Protein AF-A0A7S2ETK3-F1 (afdb_monomer_lite)

Secondary structure (DSSP, 8-state):
-EEEEEEEEPPP-SSHHHHHHHHHHHT-TTS--EEEEEEEETTEEEEE---TTS--SSHHHHHHHHHT-TTEEEEEEEE-S--TTSPPB--TT-SS-B-HHHHHHHHH-PEEHHHHTTSB-TTSSBSSTTSPEEESB-----TT-S-GGGSSTTTTB--EEEEESS-EEEEE-EEE-TTSPEEE-SPEEES-SSSHHHHS-SS-SS--SSB---EEEEE---------------

Radius of gyration: 19.66 Å; chains: 1; bounding box: 47×51×81 Å

Structure (mmCIF, N/CA/C/O backbone):
data_AF-A0A7S2ETK3-F1
#
_entry.id   AF-A0A7S2ETK3-F1
#
loop_
_atom_site.group_PDB
_atom_site.id
_atom_site.type_symbol
_atom_site.label_atom_id
_atom_site.label_alt_id
_atom_site.label_comp_id
_atom_site.label_asym_id
_atom_site.label_entity_id
_atom_site.label_seq_id
_atom_site.pdbx_PDB_ins_code
_atom_site.Cartn_x
_atom_site.Cartn_y
_atom_site.Cartn_z
_atom_site.occupancy
_atom_site.B_iso_or_equiv
_atom_site.auth_seq_id
_atom_site.auth_comp_id
_atom_site.auth_asym_id
_atom_site.auth_atom_id
_atom_site.pdbx_PDB_model_num
ATOM 1 N N . MET A 1 1 ? -12.607 -3.877 22.960 1.00 78.44 1 MET A N 1
ATOM 2 C CA . MET A 1 1 ? -11.812 -3.113 21.972 1.00 78.44 1 MET A CA 1
ATOM 3 C C . MET A 1 1 ? -12.123 -3.728 20.626 1.00 78.44 1 MET A C 1
ATOM 5 O O . MET A 1 1 ? -12.032 -4.942 20.531 1.00 78.44 1 MET A O 1
ATOM 9 N N . THR A 1 2 ? -12.532 -2.953 19.627 1.00 84.19 2 THR A N 1
ATOM 10 C CA . THR A 1 2 ? -12.945 -3.509 18.326 1.00 84.19 2 THR A CA 1
ATOM 11 C C . THR A 1 2 ? -11.826 -3.369 17.300 1.00 84.19 2 THR A C 1
ATOM 13 O O . THR A 1 2 ? -11.255 -2.287 17.169 1.00 84.19 2 THR A O 1
ATOM 16 N N . PHE A 1 3 ? -11.534 -4.423 16.536 1.00 86.81 3 PHE A N 1
ATOM 17 C CA . PHE A 1 3 ? -10.547 -4.354 15.452 1.00 86.81 3 PHE A CA 1
ATOM 18 C C . PHE A 1 3 ? -11.246 -4.276 14.103 1.00 86.81 3 PHE A C 1
ATOM 20 O O . PHE A 1 3 ? -12.078 -5.121 13.774 1.00 86.81 3 PHE A O 1
ATOM 27 N N . ASN A 1 4 ? -10.888 -3.267 13.317 1.00 89.06 4 ASN A N 1
ATOM 28 C CA . ASN A 1 4 ? -11.417 -3.044 11.982 1.00 89.06 4 ASN A CA 1
ATOM 29 C C . ASN A 1 4 ? -10.317 -3.305 10.961 1.00 89.06 4 ASN A C 1
ATOM 31 O O . ASN A 1 4 ? -9.301 -2.618 10.962 1.00 89.06 4 ASN A O 1
ATOM 35 N N . VAL A 1 5 ? -10.537 -4.256 10.063 1.00 91.06 5 VAL A N 1
ATOM 36 C CA . VAL A 1 5 ? -9.729 -4.436 8.858 1.00 91.06 5 VAL A CA 1
ATOM 37 C C . VAL A 1 5 ? -10.554 -3.931 7.689 1.00 91.06 5 VAL A C 1
ATOM 39 O O . VAL A 1 5 ? -11.568 -4.521 7.320 1.00 91.06 5 VAL A O 1
ATOM 42 N N . ILE A 1 6 ? -10.138 -2.805 7.128 1.00 91.12 6 ILE A N 1
ATOM 43 C CA . ILE A 1 6 ? -10.746 -2.204 5.948 1.00 91.12 6 ILE A CA 1
ATOM 44 C C . ILE A 1 6 ? -9.827 -2.519 4.774 1.00 91.12 6 ILE A C 1
ATOM 46 O O . ILE A 1 6 ? -8.617 -2.320 4.857 1.00 91.12 6 ILE A O 1
ATOM 50 N N . THR A 1 7 ? -10.387 -3.015 3.680 1.00 91.12 7 THR A N 1
ATOM 51 C CA . THR A 1 7 ? -9.621 -3.319 2.467 1.00 91.12 7 THR A CA 1
ATOM 52 C C . THR A 1 7 ? -10.234 -2.609 1.282 1.00 91.12 7 THR A C 1
ATOM 54 O O . THR A 1 7 ? -11.458 -2.626 1.171 1.00 91.12 7 THR A O 1
ATOM 57 N N . THR A 1 8 ? -9.435 -2.057 0.373 1.00 90.19 8 THR A N 1
ATOM 58 C CA . THR A 1 8 ? -9.940 -1.532 -0.904 1.00 90.19 8 THR A CA 1
ATOM 59 C C . THR A 1 8 ? -8.922 -1.693 -2.029 1.00 90.19 8 THR A C 1
ATOM 61 O O . THR A 1 8 ? -7.735 -1.906 -1.786 1.00 90.19 8 THR A O 1
ATOM 64 N N . HIS A 1 9 ? -9.403 -1.575 -3.262 1.00 90.94 9 HIS A N 1
ATOM 65 C CA . HIS A 1 9 ? -8.599 -1.579 -4.478 1.00 90.94 9 HIS A CA 1
ATOM 66 C C . HIS A 1 9 ? -8.967 -0.358 -5.326 1.00 90.94 9 HIS A C 1
ATOM 68 O O . HIS A 1 9 ? -10.147 -0.140 -5.630 1.00 90.94 9 HIS A O 1
ATOM 74 N N . LEU A 1 10 ? -7.969 0.437 -5.715 1.00 92.06 10 LEU A N 1
ATOM 75 C CA . LEU A 1 10 ? -8.159 1.636 -6.534 1.00 92.06 10 LEU A CA 1
ATOM 76 C C . LEU A 1 10 ? -7.942 1.353 -8.030 1.00 92.06 10 LEU A C 1
ATOM 78 O O . LEU A 1 10 ? -7.250 0.399 -8.377 1.00 92.06 10 LEU A O 1
ATOM 82 N N . PRO A 1 11 ? -8.511 2.169 -8.938 1.00 90.56 11 PRO A N 1
ATOM 83 C CA . PRO A 1 11 ? -8.316 2.010 -10.380 1.00 90.56 11 PRO A CA 1
ATOM 84 C C . PRO A 1 11 ? -6.841 1.883 -10.804 1.00 90.56 11 PRO A C 1
ATOM 86 O O . PRO A 1 11 ? -6.001 2.676 -10.385 1.00 90.56 11 PRO A O 1
ATOM 89 N N . SER A 1 12 ? -6.543 0.915 -11.678 1.00 88.38 12 SER A N 1
ATOM 90 C CA . SER A 1 12 ? -5.182 0.649 -12.170 1.00 88.38 12 SER A CA 1
ATOM 91 C C . SER A 1 12 ? -4.697 1.660 -13.213 1.00 88.38 12 SER A C 1
ATOM 93 O O . SER A 1 12 ? -5.514 2.208 -13.962 1.00 88.38 12 SER A O 1
ATOM 95 N N . GLY A 1 13 ? -3.375 1.780 -13.348 1.00 86.38 13 GLY A N 1
ATOM 96 C CA . GLY A 1 13 ? -2.677 2.573 -14.364 1.00 86.38 13 GLY A CA 1
ATOM 97 C C . GLY A 1 13 ? -1.740 3.594 -13.718 1.00 86.38 13 GLY A C 1
ATOM 98 O O . GLY A 1 13 ? -2.034 4.109 -12.638 1.00 86.38 13 GLY A O 1
ATOM 99 N N . ASP A 1 14 ? -0.620 3.896 -14.370 1.00 85.62 14 ASP A N 1
ATOM 100 C CA . ASP A 1 14 ? 0.498 4.679 -13.816 1.00 85.62 14 ASP A CA 1
ATOM 101 C C . ASP A 1 14 ? 0.541 6.148 -14.290 1.00 85.62 14 ASP A C 1
ATOM 103 O O . ASP A 1 14 ? 1.425 6.918 -13.914 1.00 85.62 14 ASP A O 1
ATOM 107 N N . GLU A 1 15 ? -0.436 6.558 -15.094 1.00 90.25 15 GLU A N 1
ATOM 108 C CA . GLU A 1 15 ? -0.531 7.897 -15.669 1.00 90.25 15 GLU A CA 1
ATOM 109 C C . GLU A 1 15 ? -1.147 8.932 -14.695 1.00 90.25 15 GLU A C 1
ATOM 111 O O . GLU A 1 15 ? -2.013 8.594 -13.880 1.00 90.25 15 GLU A O 1
ATOM 116 N N . PRO A 1 16 ? -0.805 10.236 -14.796 1.00 92.62 16 PRO A N 1
ATOM 117 C CA . PRO A 1 16 ? -1.353 11.280 -13.914 1.00 92.62 16 PRO A CA 1
ATOM 118 C C . PRO A 1 16 ? -2.886 11.381 -13.915 1.00 92.62 16 PRO A C 1
ATOM 120 O O . PRO A 1 16 ? -3.504 11.714 -12.905 1.00 92.62 16 PRO A O 1
ATOM 123 N N . LYS A 1 17 ? -3.530 11.061 -15.044 1.00 93.19 17 LYS A N 1
ATOM 124 C CA . LYS A 1 17 ? -4.996 11.011 -15.134 1.00 93.19 17 LYS A CA 1
ATOM 125 C C . LYS A 1 17 ? -5.582 9.937 -14.211 1.00 93.19 17 LYS A C 1
ATOM 127 O O . LYS A 1 17 ? -6.644 10.154 -13.629 1.00 93.19 17 LYS A O 1
ATOM 132 N N . LYS A 1 18 ? -4.897 8.801 -14.061 1.00 92.81 18 LYS A N 1
ATOM 133 C CA . LYS A 1 18 ? -5.306 7.725 -13.154 1.00 92.81 18 LYS A CA 1
ATOM 134 C C . LYS A 1 18 ? -5.108 8.106 -11.704 1.00 92.81 18 LYS A C 1
ATOM 136 O O . LYS A 1 18 ? -5.985 7.823 -10.901 1.00 92.81 18 LYS A O 1
ATOM 141 N N . GLU A 1 19 ? -4.052 8.839 -11.379 1.00 94.56 19 GLU A N 1
ATOM 142 C CA . GLU A 1 19 ? -3.885 9.408 -10.039 1.00 94.56 19 GLU A CA 1
ATOM 143 C C . GLU A 1 19 ? -5.069 10.318 -9.655 1.00 94.56 19 GLU A C 1
ATOM 145 O O . GLU A 1 19 ? -5.626 10.168 -8.569 1.00 94.56 19 GLU A O 1
ATOM 150 N N . LEU A 1 20 ? -5.544 11.185 -10.566 1.00 93.25 20 LEU A N 1
ATOM 151 C CA . LEU A 1 20 ? -6.757 11.992 -10.332 1.00 93.25 20 LEU A CA 1
ATOM 152 C C . LEU A 1 20 ? -7.999 11.123 -10.102 1.00 93.25 20 LEU A C 1
ATOM 154 O O . LEU A 1 20 ? -8.800 11.417 -9.216 1.00 93.25 20 LEU A O 1
ATOM 158 N N . GLU A 1 21 ? -8.166 10.063 -10.896 1.00 92.19 21 GLU A N 1
ATOM 159 C CA . GLU A 1 21 ? -9.271 9.111 -10.747 1.00 92.19 21 GLU A CA 1
ATOM 160 C C . GLU A 1 21 ? -9.224 8.433 -9.369 1.00 92.19 21 GLU A C 1
ATOM 162 O O . GLU A 1 21 ? -10.232 8.396 -8.663 1.00 92.19 21 GLU A O 1
ATOM 167 N N . ARG A 1 22 ? -8.043 7.979 -8.937 1.00 93.12 22 ARG A N 1
ATOM 168 C CA . ARG A 1 22 ? -7.820 7.354 -7.626 1.00 93.12 22 ARG A CA 1
ATOM 169 C C . ARG A 1 22 ? -8.115 8.327 -6.477 1.00 93.12 22 ARG A C 1
ATOM 171 O O . ARG A 1 22 ? -8.839 7.967 -5.549 1.00 93.12 22 ARG A O 1
ATOM 178 N N . LEU A 1 23 ? -7.658 9.578 -6.569 1.00 93.12 23 LEU A N 1
ATOM 179 C CA . LEU A 1 23 ? -7.972 10.637 -5.598 1.00 93.12 23 LEU A CA 1
ATOM 180 C C . LEU A 1 23 ? -9.467 10.985 -5.554 1.00 93.12 23 LEU A C 1
ATOM 182 O O . LEU A 1 23 ? -9.995 11.294 -4.483 1.00 93.12 23 LEU A O 1
ATOM 186 N N . ALA A 1 24 ? -10.159 10.918 -6.693 1.00 90.19 24 ALA A N 1
ATOM 187 C CA . ALA A 1 24 ? -11.603 11.097 -6.742 1.00 90.19 24 ALA A CA 1
ATOM 188 C C . ALA A 1 24 ? -12.323 9.947 -6.028 1.00 90.19 24 ALA A C 1
ATOM 190 O O . ALA A 1 24 ? -13.211 10.217 -5.229 1.00 90.19 24 ALA A O 1
ATOM 191 N N . VAL A 1 25 ? -11.916 8.688 -6.240 1.00 88.88 25 VAL A N 1
ATOM 192 C CA . VAL A 1 25 ? -12.490 7.527 -5.529 1.00 88.88 25 VAL A CA 1
ATOM 193 C C . VAL A 1 25 ? -12.353 7.679 -4.012 1.00 88.88 25 VAL A C 1
ATOM 195 O O . VAL A 1 25 ? -13.305 7.421 -3.277 1.00 88.88 25 VAL A O 1
ATOM 198 N N . LEU A 1 26 ? -11.200 8.154 -3.532 1.00 90.06 26 LEU A N 1
ATOM 199 C CA . LEU A 1 26 ? -10.972 8.372 -2.103 1.00 90.06 26 LEU A CA 1
ATOM 200 C C . LEU A 1 26 ? -11.965 9.356 -1.463 1.00 90.06 26 LEU A C 1
ATOM 202 O O . LEU A 1 26 ? -12.262 9.204 -0.281 1.00 90.06 26 LEU A O 1
ATOM 206 N N . ASN A 1 27 ? -12.489 10.317 -2.230 1.00 87.44 27 ASN A N 1
ATOM 207 C CA . ASN A 1 27 ? -13.251 11.466 -1.726 1.00 87.44 27 ASN A CA 1
ATOM 208 C C . ASN A 1 27 ? -14.622 11.652 -2.404 1.00 87.44 27 ASN A C 1
ATOM 210 O O . ASN A 1 27 ? -15.192 12.742 -2.349 1.00 87.44 27 ASN A O 1
ATOM 214 N N . ASN A 1 28 ? -15.131 10.633 -3.101 1.00 83.81 28 ASN A N 1
ATOM 215 C CA . ASN A 1 28 ? -16.416 10.695 -3.790 1.00 83.81 28 ASN A CA 1
ATOM 216 C C . ASN A 1 28 ? -17.286 9.499 -3.391 1.00 83.81 28 ASN A C 1
ATOM 218 O O . ASN A 1 28 ? -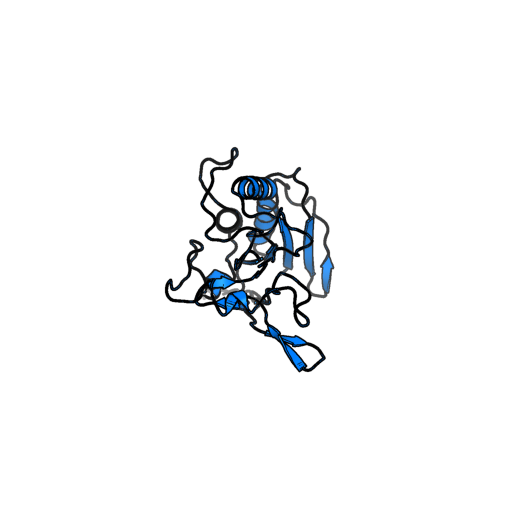16.942 8.361 -3.721 1.00 83.81 28 ASN A O 1
ATOM 222 N N . PRO A 1 29 ? -18.453 9.727 -2.768 1.00 77.31 29 PRO A N 1
ATOM 223 C CA . PRO A 1 29 ? -19.304 8.639 -2.311 1.00 77.31 29 PRO A CA 1
ATOM 224 C C . PRO A 1 29 ? -20.011 7.884 -3.441 1.00 77.31 29 PRO A C 1
ATOM 226 O O . PRO A 1 29 ? -20.472 6.763 -3.245 1.00 77.31 29 PRO A O 1
ATOM 229 N N . SER A 1 30 ? -20.100 8.495 -4.625 1.00 77.12 30 SER A N 1
ATOM 230 C CA . SER A 1 30 ? -20.713 7.904 -5.820 1.00 77.12 30 SER A CA 1
ATOM 231 C C . SER A 1 30 ? -19.711 7.163 -6.705 1.00 77.12 30 SER A C 1
ATOM 233 O O . SER A 1 30 ? -20.110 6.534 -7.689 1.00 77.12 30 SER A O 1
ATOM 235 N N . ALA A 1 31 ? -18.411 7.247 -6.405 1.00 73.44 31 ALA A N 1
ATOM 236 C CA . ALA A 1 31 ? -17.420 6.470 -7.132 1.00 73.44 31 ALA A CA 1
ATOM 237 C C . ALA A 1 31 ? -17.688 4.978 -6.909 1.00 73.44 31 ALA A C 1
ATOM 239 O O . ALA A 1 31 ? -18.008 4.564 -5.801 1.00 73.44 31 ALA A O 1
ATOM 240 N N . ARG A 1 32 ? -17.575 4.154 -7.956 1.00 59.91 32 ARG A N 1
ATOM 241 C CA . ARG A 1 32 ? -17.629 2.696 -7.795 1.00 59.91 32 ARG A CA 1
ATOM 242 C C . ARG A 1 32 ? -16.313 2.226 -7.191 1.00 59.91 32 ARG A C 1
ATOM 244 O O . ARG A 1 32 ? -15.251 2.503 -7.738 1.00 59.91 32 ARG A O 1
ATOM 251 N N . TRP A 1 33 ? -16.398 1.489 -6.095 1.00 66.06 33 TRP A N 1
ATOM 252 C CA . TRP A 1 33 ? -15.253 0.970 -5.363 1.00 66.06 33 TRP A CA 1
ATOM 253 C C . TRP A 1 33 ? -15.633 -0.358 -4.719 1.00 66.06 33 TRP A C 1
ATOM 255 O O . TRP A 1 33 ? -16.794 -0.600 -4.385 1.00 66.06 33 TRP A O 1
ATOM 265 N N . THR A 1 34 ? -14.651 -1.238 -4.585 1.00 60.81 34 THR A N 1
ATOM 266 C CA . THR A 1 34 ? -14.796 -2.501 -3.868 1.00 60.81 34 THR A CA 1
ATOM 267 C C . THR A 1 34 ? -14.029 -2.367 -2.580 1.00 60.81 34 THR A C 1
ATOM 269 O O . THR A 1 34 ? -12.809 -2.523 -2.568 1.00 60.81 34 THR A O 1
ATOM 272 N N . ALA A 1 35 ? -14.736 -2.077 -1.500 1.00 64.25 35 ALA A N 1
ATOM 273 C CA . ALA A 1 35 ? -14.128 -2.144 -0.197 1.00 64.25 35 ALA A CA 1
ATOM 274 C C . ALA A 1 35 ? -14.932 -3.038 0.719 1.00 64.25 35 ALA A C 1
ATOM 276 O O . ALA A 1 35 ? -16.162 -3.004 0.725 1.00 64.25 35 ALA A O 1
ATOM 277 N N . ARG A 1 36 ? -14.211 -3.841 1.485 1.00 73.56 36 ARG A N 1
ATOM 278 C CA . ARG A 1 36 ? -14.769 -4.759 2.469 1.00 73.56 36 ARG A CA 1
ATOM 279 C C . ARG A 1 36 ? -14.280 -4.327 3.834 1.00 73.56 36 ARG A C 1
ATOM 281 O O . ARG A 1 36 ? -13.140 -3.881 3.974 1.00 73.56 36 ARG A O 1
ATOM 288 N N . ARG A 1 37 ? -15.148 -4.465 4.828 1.00 75.25 37 ARG A N 1
ATOM 289 C CA . ARG A 1 37 ? -14.789 -4.288 6.227 1.00 75.25 37 ARG A CA 1
ATOM 290 C C . ARG A 1 37 ? -14.968 -5.620 6.927 1.00 75.25 37 ARG A C 1
ATOM 292 O O . ARG A 1 37 ? -16.057 -6.186 6.936 1.00 75.25 37 ARG A O 1
ATOM 299 N N . ILE A 1 38 ? -13.889 -6.105 7.518 1.00 74.69 38 ILE A N 1
ATOM 300 C CA . ILE A 1 38 ? -13.889 -7.273 8.383 1.00 74.69 38 ILE A CA 1
ATOM 301 C C . ILE A 1 38 ? -13.660 -6.759 9.798 1.00 74.69 38 ILE A C 1
ATOM 303 O O . ILE A 1 38 ? -12.701 -6.037 10.065 1.00 74.69 38 ILE A O 1
ATOM 307 N N . CYS A 1 39 ? -14.571 -7.091 10.697 1.00 76.00 39 CYS A N 1
ATOM 308 C CA . CYS A 1 39 ? -14.493 -6.728 12.098 1.00 76.00 39 CYS A CA 1
ATOM 309 C C . CYS A 1 39 ? -14.124 -7.965 12.913 1.00 76.00 39 CYS A C 1
ATOM 311 O O . CYS A 1 39 ? -14.684 -9.037 12.679 1.00 76.00 39 CYS A O 1
ATOM 313 N N . PHE A 1 40 ? -13.225 -7.815 13.881 1.00 73.44 40 PHE A N 1
ATOM 314 C CA . PHE A 1 40 ? -13.090 -8.782 14.966 1.00 73.44 40 PHE A CA 1
ATOM 315 C C . PHE A 1 40 ? -13.921 -8.286 16.149 1.00 73.44 40 PHE A C 1
ATOM 317 O O . PHE A 1 40 ? -13.603 -7.247 16.738 1.00 73.44 40 PHE A O 1
ATOM 324 N N . ASP A 1 41 ? -15.005 -9.000 16.455 1.00 67.50 41 ASP A N 1
ATOM 325 C CA . ASP A 1 41 ? -15.562 -9.013 17.810 1.00 67.50 41 ASP A CA 1
ATOM 326 C C . ASP A 1 41 ? -14.762 -10.043 18.624 1.00 67.50 41 ASP A C 1
ATOM 328 O O . ASP A 1 41 ? -14.197 -10.947 18.019 1.00 67.50 41 ASP A O 1
ATOM 332 N N . ASP A 1 42 ? -14.671 -9.924 19.955 1.00 62.09 42 ASP A N 1
ATOM 333 C CA . ASP A 1 42 ? -13.787 -10.717 20.848 1.00 62.09 42 ASP A CA 1
ATOM 334 C C . ASP A 1 42 ? -13.828 -12.259 20.656 1.00 62.09 42 ASP A C 1
ATOM 336 O O . ASP A 1 42 ? -13.048 -12.992 21.264 1.00 62.09 42 ASP A O 1
ATOM 340 N N . THR A 1 43 ? -14.734 -12.770 19.819 1.00 68.69 43 THR A N 1
ATOM 341 C CA . THR A 1 43 ? -14.947 -14.188 19.528 1.00 68.69 43 THR A CA 1
ATOM 342 C C . THR A 1 43 ? -14.709 -14.596 18.070 1.00 68.69 43 THR A C 1
ATOM 344 O O . THR A 1 43 ? -14.548 -15.791 17.814 1.00 68.69 43 THR A O 1
ATOM 347 N N . SER A 1 44 ? -14.710 -13.673 17.097 1.00 77.00 44 SER A N 1
ATOM 348 C CA . SER A 1 44 ? -14.675 -14.045 15.673 1.00 77.00 44 SER A CA 1
ATOM 349 C C . SER A 1 44 ? -14.433 -12.882 14.703 1.00 77.00 44 SER A C 1
ATOM 351 O O . SER A 1 44 ? -14.869 -11.754 14.924 1.00 77.00 44 SER A O 1
ATOM 353 N N . TRP A 1 45 ? -13.812 -13.194 13.559 1.00 80.94 45 TRP A N 1
ATOM 354 C CA . TRP A 1 45 ? -13.764 -12.310 12.392 1.00 80.94 45 TRP A CA 1
ATOM 355 C C . TRP A 1 45 ? -15.049 -12.442 11.575 1.00 80.94 45 TRP A C 1
ATOM 357 O O . TRP A 1 45 ? -15.420 -13.547 11.174 1.00 80.94 45 TRP A O 1
ATOM 367 N N . LYS A 1 46 ? -15.712 -11.319 11.297 1.00 83.56 46 LYS A N 1
ATOM 368 C CA . LYS A 1 46 ? -16.934 -11.266 10.488 1.00 83.56 46 LYS A CA 1
ATOM 369 C C . LYS A 1 46 ? -16.853 -10.126 9.487 1.00 83.56 46 LYS A C 1
ATOM 371 O O . LYS A 1 46 ? -16.409 -9.031 9.822 1.00 83.56 46 LYS A O 1
ATOM 376 N N . GLU A 1 47 ? -17.301 -10.372 8.261 1.00 81.06 47 GLU A N 1
ATOM 377 C CA . GLU A 1 47 ? -17.549 -9.285 7.316 1.00 81.06 47 GLU A CA 1
ATOM 378 C C . GLU A 1 47 ? -18.753 -8.477 7.809 1.00 81.06 47 GLU A C 1
ATOM 380 O O . GLU A 1 47 ? -19.800 -9.040 8.137 1.00 81.06 47 GLU A O 1
ATOM 385 N N . VAL A 1 48 ? -18.583 -7.161 7.905 1.00 77.12 48 VAL A N 1
ATOM 386 C CA . VAL A 1 48 ? -19.616 -6.239 8.375 1.00 77.12 48 VAL A CA 1
ATOM 387 C C . VAL A 1 48 ? -19.953 -5.298 7.223 1.00 77.12 48 VAL A C 1
ATOM 389 O O . VAL A 1 48 ? -19.038 -4.701 6.647 1.00 77.12 48 VAL A O 1
ATOM 392 N N . PRO A 1 49 ? -21.239 -5.154 6.856 1.00 68.56 49 PRO A N 1
ATOM 393 C CA . PRO A 1 49 ? -21.632 -4.204 5.827 1.00 68.56 49 PRO A CA 1
ATOM 394 C C . PRO A 1 49 ? -21.277 -2.775 6.246 1.00 68.56 49 PRO A C 1
ATOM 396 O O . PRO A 1 49 ? -21.071 -2.476 7.424 1.00 68.56 49 PRO A O 1
ATOM 399 N N . TYR A 1 50 ? -21.243 -1.868 5.272 1.00 66.62 50 TYR A N 1
ATOM 400 C CA . TYR A 1 50 ? -21.148 -0.442 5.563 1.00 66.62 50 TYR A CA 1
ATOM 401 C C . TYR A 1 50 ? -22.302 -0.034 6.474 1.00 66.62 50 TYR A C 1
ATOM 403 O O . TYR A 1 50 ? -23.469 -0.108 6.101 1.00 66.62 50 TYR A O 1
ATOM 411 N N . GLU A 1 51 ? -21.962 0.345 7.699 1.00 61.88 51 GLU A N 1
ATOM 412 C CA . GLU A 1 51 ? -22.923 0.845 8.666 1.00 61.88 51 GLU A CA 1
ATOM 413 C C . GLU A 1 51 ? -23.401 2.241 8.242 1.00 61.88 51 GLU A C 1
ATOM 415 O O . GLU A 1 51 ? -22.587 3.078 7.859 1.00 61.88 51 GLU A O 1
ATOM 420 N N . ASN A 1 52 ? -24.689 2.544 8.438 1.00 58.94 52 ASN A N 1
ATOM 421 C CA . ASN A 1 52 ? -25.232 3.913 8.355 1.00 58.94 52 ASN A CA 1
ATOM 422 C C . ASN A 1 52 ? -24.761 4.813 9.520 1.00 58.94 52 ASN A C 1
ATOM 424 O O . ASN A 1 52 ? -25.335 5.866 9.780 1.00 58.94 52 ASN A O 1
ATOM 428 N N . ASN A 1 53 ? -23.745 4.377 10.263 1.00 66.06 53 ASN A N 1
ATOM 429 C CA . ASN A 1 53 ? -23.288 4.996 11.502 1.00 66.06 53 ASN A CA 1
ATOM 430 C C . ASN A 1 53 ? -22.286 6.137 11.250 1.00 66.06 53 ASN A C 1
ATOM 432 O O . ASN A 1 53 ? -21.846 6.788 12.200 1.00 66.06 53 ASN A O 1
ATOM 436 N N . ALA A 1 54 ? -21.910 6.358 9.987 1.00 70.62 54 ALA A N 1
ATOM 437 C CA . ALA A 1 54 ? -21.023 7.421 9.546 1.00 70.62 54 ALA A CA 1
ATOM 438 C C . ALA A 1 54 ? -21.454 7.933 8.168 1.00 70.62 54 ALA A C 1
ATOM 440 O O . ALA A 1 54 ? -21.815 7.142 7.294 1.00 70.62 54 ALA A O 1
ATOM 441 N N . ASP A 1 55 ? -21.355 9.246 7.962 1.00 73.62 55 ASP A N 1
ATOM 442 C CA . ASP A 1 55 ? -21.547 9.840 6.643 1.00 73.62 55 ASP A CA 1
ATOM 443 C C . ASP A 1 55 ? -20.466 9.324 5.694 1.00 73.62 55 ASP A C 1
ATOM 445 O O . ASP A 1 55 ? -19.268 9.543 5.895 1.00 73.62 55 ASP A O 1
ATOM 449 N N . PHE A 1 56 ? -20.891 8.628 4.644 1.00 79.31 56 PHE A N 1
ATOM 450 C CA . PHE A 1 56 ? -19.981 8.175 3.610 1.00 79.31 56 PHE A CA 1
ATOM 451 C C . PHE A 1 56 ? -19.789 9.294 2.587 1.00 79.31 56 PHE A C 1
ATOM 453 O O . PHE A 1 56 ? -20.665 9.540 1.762 1.00 79.31 56 PHE A O 1
ATOM 460 N N . VAL A 1 57 ? -18.638 9.966 2.644 1.00 80.88 57 VAL A N 1
ATOM 461 C CA . VAL A 1 57 ? -18.222 11.009 1.681 1.00 80.88 57 VAL A CA 1
ATOM 462 C C . VAL A 1 57 ? -17.082 10.496 0.781 1.00 80.88 57 VAL A C 1
ATOM 464 O O . VAL A 1 57 ? -16.595 11.192 -0.100 1.00 80.88 57 VAL A O 1
ATOM 467 N N . GLY A 1 58 ? -16.660 9.246 0.974 1.00 84.75 58 GLY A N 1
ATOM 468 C CA . GLY A 1 58 ? -15.533 8.619 0.289 1.00 84.75 58 GLY A CA 1
ATOM 469 C C . GLY A 1 58 ? -14.749 7.698 1.224 1.00 84.75 58 GLY A C 1
ATOM 470 O O . GLY A 1 58 ? -14.955 7.698 2.442 1.00 84.75 58 GLY A O 1
ATOM 471 N N . ILE A 1 59 ? -13.831 6.914 0.659 1.00 88.75 59 ILE A N 1
ATOM 472 C CA . ILE A 1 59 ? -13.015 5.929 1.389 1.00 88.75 59 ILE A CA 1
ATOM 473 C C . ILE A 1 59 ? -12.303 6.559 2.589 1.00 88.75 59 ILE A C 1
ATOM 475 O O . ILE A 1 59 ? -12.329 6.000 3.685 1.00 88.75 59 ILE A O 1
ATOM 479 N N . THR A 1 60 ? -11.691 7.729 2.401 1.00 91.25 60 THR A N 1
ATOM 480 C CA . THR A 1 60 ? -10.908 8.407 3.447 1.00 91.25 60 THR A CA 1
ATOM 481 C C . THR A 1 60 ? -11.777 8.779 4.639 1.00 91.25 60 THR A C 1
ATOM 483 O O . THR A 1 60 ? -11.374 8.534 5.772 1.00 91.25 60 THR A O 1
ATOM 486 N N . SER A 1 61 ? -12.990 9.293 4.403 1.00 89.06 61 SER A N 1
ATOM 487 C CA . SER A 1 61 ? -13.945 9.633 5.468 1.00 89.06 61 SER A CA 1
ATOM 488 C C . SER A 1 61 ? -14.344 8.411 6.299 1.00 89.06 61 SER A C 1
ATOM 490 O O . SER A 1 61 ? -14.380 8.480 7.527 1.00 89.06 61 SER A O 1
ATOM 492 N N . TYR A 1 62 ? -14.547 7.269 5.640 1.00 87.62 62 TYR A N 1
ATOM 493 C CA . TYR A 1 62 ? -14.920 6.023 6.299 1.00 87.62 62 TYR A CA 1
ATOM 494 C C . TYR A 1 62 ? -13.772 5.445 7.130 1.00 87.62 62 TYR A C 1
ATOM 496 O O . TYR A 1 62 ? -13.957 5.094 8.293 1.00 87.62 62 TYR A O 1
ATOM 504 N N . VAL A 1 63 ? -12.564 5.395 6.561 1.00 91.75 63 VAL A N 1
ATOM 505 C CA . VAL A 1 63 ? -11.365 4.944 7.282 1.00 91.75 63 VAL A CA 1
ATOM 506 C C . VAL A 1 63 ? -11.085 5.861 8.473 1.00 91.75 63 VAL A C 1
ATOM 508 O O . VAL A 1 63 ? -10.858 5.372 9.578 1.00 91.75 63 VAL A O 1
ATOM 511 N N . LYS A 1 64 ? -11.174 7.182 8.275 1.00 92.88 64 LYS A N 1
ATOM 512 C CA . LYS A 1 64 ? -11.007 8.189 9.330 1.00 92.88 64 LYS A CA 1
ATOM 513 C C . LYS A 1 64 ? -11.989 7.981 10.480 1.00 92.88 64 LYS A C 1
ATOM 515 O O . LYS A 1 64 ? -11.578 8.067 11.633 1.00 92.88 64 LYS A O 1
ATOM 520 N N . TYR A 1 65 ? -13.257 7.687 10.181 1.00 90.75 65 TYR A N 1
ATOM 521 C CA . TYR A 1 65 ? -14.269 7.444 11.208 1.00 90.75 65 TYR A CA 1
ATOM 522 C C . TYR A 1 65 ? -13.826 6.352 12.189 1.00 90.75 65 TYR A C 1
ATOM 524 O O . TYR A 1 65 ? -13.836 6.592 13.393 1.00 90.75 65 TYR A O 1
ATOM 532 N N . PHE A 1 66 ? -13.369 5.191 11.707 1.00 89.75 66 PHE A N 1
ATOM 533 C CA . PHE A 1 66 ? -12.881 4.128 12.597 1.00 89.75 66 PHE A CA 1
ATOM 534 C C . PHE A 1 66 ? -11.516 4.458 13.203 1.00 89.75 66 PHE A C 1
ATOM 536 O O . PHE A 1 66 ? -11.328 4.291 14.402 1.00 89.75 66 PHE A O 1
ATOM 543 N N . ALA A 1 67 ? -10.587 5.013 12.425 1.00 91.88 67 ALA A N 1
ATOM 544 C CA . ALA A 1 67 ? -9.249 5.354 12.907 1.00 91.88 67 ALA A CA 1
ATOM 545 C C . ALA A 1 67 ? -9.249 6.345 14.091 1.00 91.88 67 ALA A C 1
ATOM 547 O O . ALA A 1 67 ? -8.323 6.346 14.901 1.00 91.88 67 ALA A O 1
ATOM 548 N N . GLN A 1 68 ? -10.276 7.190 14.214 1.00 90.62 68 GLN A N 1
ATOM 549 C CA . GLN A 1 68 ? -10.367 8.207 15.269 1.00 90.62 68 GLN A CA 1
ATOM 550 C C . GLN A 1 68 ? -11.162 7.762 16.504 1.00 90.62 68 GLN A C 1
ATOM 552 O O . GLN A 1 68 ? -11.232 8.492 17.498 1.00 90.62 68 GLN A O 1
ATOM 557 N N . ARG A 1 69 ? -11.760 6.570 16.479 1.00 88.62 69 ARG A N 1
ATOM 558 C CA . ARG A 1 69 ? -12.516 6.041 17.614 1.00 88.62 69 ARG A CA 1
ATOM 559 C C . ARG A 1 69 ? -11.588 5.468 18.682 1.00 88.62 69 ARG A C 1
ATOM 561 O O . ARG A 1 69 ? -10.806 4.562 18.415 1.00 88.62 69 ARG A O 1
ATOM 568 N N . LYS A 1 70 ? -11.746 5.946 19.921 1.00 85.38 70 LYS A N 1
ATOM 569 C CA . LYS A 1 70 ? -10.940 5.528 21.086 1.00 85.38 70 LYS A CA 1
ATOM 570 C C . LYS A 1 70 ? -11.079 4.047 21.447 1.00 85.38 70 LYS A C 1
ATOM 572 O O . LYS A 1 70 ? -10.194 3.496 22.086 1.00 85.38 70 LYS A O 1
ATOM 577 N N . ASP A 1 71 ? -12.197 3.424 21.091 1.00 85.88 71 ASP A N 1
ATOM 578 C CA . ASP A 1 71 ? -12.516 2.030 21.404 1.00 85.88 71 ASP A CA 1
ATOM 579 C C . ASP A 1 71 ? -12.113 1.052 20.292 1.00 85.88 71 ASP A C 1
ATOM 581 O O . ASP A 1 71 ? -12.432 -0.140 20.380 1.00 85.88 71 ASP A O 1
ATOM 585 N N . THR A 1 72 ? -11.421 1.535 19.251 1.00 86.06 72 THR A N 1
ATOM 586 C CA . THR A 1 72 ? -11.076 0.719 18.088 1.00 86.06 72 THR A CA 1
ATOM 587 C C . THR A 1 72 ? -9.617 0.823 17.668 1.00 86.06 72 THR A C 1
ATOM 589 O O . THR A 1 72 ? -8.989 1.872 17.790 1.00 86.06 72 THR A O 1
ATOM 592 N N . GLN A 1 73 ? -9.112 -0.266 17.098 1.00 89.25 73 GLN A N 1
ATOM 593 C CA . GLN A 1 73 ? -7.919 -0.275 16.254 1.00 89.25 73 GLN A CA 1
ATOM 594 C C . GLN A 1 73 ? -8.342 -0.536 14.809 1.00 89.25 73 GLN A C 1
ATOM 596 O O . GLN A 1 73 ? -9.287 -1.283 14.543 1.00 89.25 73 GLN A O 1
ATOM 601 N N . THR A 1 74 ? -7.664 0.112 13.874 1.00 91.81 74 THR A N 1
ATOM 602 C CA . THR A 1 74 ? -7.981 0.103 12.450 1.00 91.81 74 THR A CA 1
ATOM 603 C C . THR A 1 74 ? -6.738 -0.246 11.655 1.00 91.81 74 THR A C 1
ATOM 605 O O . THR A 1 74 ? -5.690 0.380 11.798 1.00 91.81 74 THR A O 1
ATOM 608 N N . ILE A 1 75 ? -6.893 -1.234 10.785 1.00 93.75 75 ILE A N 1
ATOM 609 C CA . ILE A 1 75 ? -5.941 -1.654 9.770 1.00 93.75 75 ILE A CA 1
ATOM 610 C C . ILE A 1 75 ? -6.598 -1.365 8.428 1.00 93.75 75 ILE A C 1
ATOM 612 O O . ILE A 1 75 ? -7.723 -1.794 8.173 1.00 93.75 75 ILE A O 1
ATOM 616 N N . PHE A 1 76 ? -5.902 -0.642 7.565 1.00 95.12 76 PHE A N 1
ATOM 617 C CA . PHE A 1 76 ? -6.365 -0.309 6.231 1.00 95.12 76 PHE A CA 1
ATOM 618 C C . PHE A 1 76 ? -5.394 -0.871 5.197 1.00 95.12 76 PHE A C 1
ATOM 620 O O . PHE A 1 76 ? -4.301 -0.336 5.016 1.00 95.12 76 PHE A O 1
ATOM 627 N N . ALA A 1 77 ? -5.785 -1.969 4.549 1.00 95.12 77 ALA A N 1
ATOM 628 C CA . ALA A 1 77 ? -5.032 -2.583 3.463 1.00 95.12 77 ALA A CA 1
ATOM 629 C C . ALA A 1 77 ? -5.531 -2.063 2.109 1.00 95.12 77 ALA A C 1
ATOM 631 O O . ALA A 1 77 ? -6.736 -1.957 1.862 1.00 95.12 77 ALA A O 1
ATOM 632 N N . LEU A 1 78 ? -4.602 -1.727 1.228 1.00 94.94 78 LEU A N 1
ATOM 633 C CA . LEU A 1 78 ? -4.890 -0.977 0.020 1.00 94.94 78 LEU A CA 1
ATOM 634 C C . LEU A 1 78 ? -3.998 -1.450 -1.125 1.00 94.94 78 LEU A C 1
ATOM 636 O O . LEU A 1 78 ? -2.784 -1.274 -1.061 1.00 94.94 78 LEU A O 1
ATOM 640 N N . ASP A 1 79 ? -4.612 -1.948 -2.196 1.00 94.69 79 ASP A N 1
ATOM 641 C CA . ASP A 1 79 ? -3.983 -1.898 -3.517 1.00 94.69 79 ASP A CA 1
ATOM 642 C C . ASP A 1 79 ? -4.246 -0.502 -4.089 1.00 94.69 79 ASP A C 1
ATOM 644 O O . ASP A 1 79 ? -5.363 -0.159 -4.506 1.00 94.69 79 ASP A O 1
ATOM 648 N N . ALA A 1 80 ? -3.231 0.351 -3.993 1.00 94.88 80 ALA A N 1
ATOM 649 C CA . ALA A 1 80 ? -3.358 1.762 -4.303 1.00 94.88 80 ALA A CA 1
ATOM 650 C C . ALA A 1 80 ? -3.217 2.037 -5.797 1.00 94.88 80 ALA A C 1
ATOM 652 O O . ALA A 1 80 ? -3.616 3.118 -6.236 1.00 94.88 80 ALA A O 1
ATOM 653 N N . ASN A 1 81 ? -2.589 1.122 -6.551 1.00 93.69 81 ASN A N 1
ATOM 654 C CA . ASN A 1 81 ? -2.064 1.390 -7.893 1.00 93.69 81 ASN A CA 1
ATOM 655 C C . ASN A 1 81 ? -1.320 2.744 -7.984 1.00 93.69 81 ASN A C 1
ATOM 657 O O . ASN A 1 81 ? -1.335 3.418 -9.010 1.00 93.69 81 ASN A O 1
ATOM 661 N N . SER A 1 82 ? -0.695 3.163 -6.880 1.00 94.31 82 SER A N 1
ATOM 662 C CA . SER A 1 82 ? -0.071 4.468 -6.686 1.00 94.31 82 SER A CA 1
ATOM 663 C C . SER A 1 82 ? 1.166 4.296 -5.832 1.00 94.31 82 SER A C 1
ATOM 665 O O . SER A 1 82 ? 1.067 3.777 -4.726 1.00 94.31 82 SER A O 1
ATOM 667 N N . ARG A 1 83 ? 2.319 4.767 -6.302 1.00 93.44 83 ARG A N 1
ATOM 668 C CA . ARG A 1 83 ? 3.545 4.756 -5.495 1.00 93.44 83 ARG A CA 1
ATOM 669 C C . ARG A 1 83 ? 3.578 5.941 -4.515 1.00 93.44 83 ARG A C 1
ATOM 671 O O . ARG A 1 83 ? 3.050 7.002 -4.851 1.00 93.44 83 ARG A O 1
ATOM 678 N N . PRO A 1 84 ? 4.236 5.827 -3.347 1.00 94.12 84 PRO A N 1
ATOM 679 C CA . PRO A 1 84 ? 4.401 6.947 -2.415 1.00 94.12 84 PRO A CA 1
ATOM 680 C C . PRO A 1 84 ? 5.072 8.177 -3.042 1.00 94.12 84 PRO A C 1
ATOM 682 O O . PRO A 1 84 ? 4.680 9.305 -2.760 1.00 94.12 84 PRO A O 1
ATOM 685 N N . SER A 1 85 ? 6.018 7.949 -3.957 1.00 91.00 85 SER A N 1
ATOM 686 C CA . SER A 1 85 ? 6.739 8.978 -4.716 1.00 91.00 85 SER A CA 1
ATOM 687 C C . SER A 1 85 ? 6.008 9.453 -5.980 1.00 91.00 85 SER A C 1
ATOM 689 O O . SER A 1 85 ? 6.615 10.061 -6.865 1.00 91.00 85 SER A O 1
ATOM 691 N N . PHE A 1 86 ? 4.715 9.141 -6.138 1.00 92.38 86 PHE A N 1
ATOM 692 C CA . PHE A 1 86 ? 3.961 9.626 -7.290 1.00 92.38 86 PHE A CA 1
ATOM 693 C C . PHE A 1 86 ? 3.909 11.160 -7.228 1.00 92.38 86 PHE A C 1
ATOM 695 O O . PHE A 1 86 ? 3.584 11.688 -6.159 1.00 92.38 86 PHE A O 1
ATOM 702 N N . PRO A 1 87 ? 4.228 11.887 -8.318 1.00 92.00 87 PRO A N 1
ATOM 703 C CA . PRO A 1 87 ? 4.249 13.344 -8.294 1.00 92.00 87 PRO A CA 1
ATOM 704 C C . PRO A 1 87 ? 2.931 13.914 -7.754 1.00 92.00 87 PRO A C 1
ATOM 706 O O . PRO A 1 87 ? 1.871 13.529 -8.254 1.00 92.00 87 PRO A O 1
ATOM 709 N N . PRO A 1 88 ? 2.967 14.808 -6.750 1.00 90.75 88 PRO A N 1
ATOM 710 C CA . PRO A 1 88 ? 1.763 15.450 -6.258 1.00 90.75 88 PRO A CA 1
ATOM 711 C C . PRO A 1 88 ? 1.021 16.143 -7.397 1.00 90.75 88 PRO A C 1
ATOM 713 O O . PRO A 1 88 ? 1.609 16.824 -8.234 1.00 90.75 88 PRO A O 1
ATOM 716 N N . ILE A 1 89 ? -0.289 15.961 -7.419 1.00 92.69 89 ILE A N 1
ATOM 717 C CA . ILE A 1 89 ? -1.187 16.591 -8.376 1.00 92.69 89 ILE A CA 1
ATOM 718 C C . ILE A 1 89 ? -2.274 17.336 -7.619 1.00 92.69 89 ILE A C 1
ATOM 720 O O . ILE A 1 89 ? -2.565 17.021 -6.468 1.00 92.69 89 ILE A O 1
ATOM 724 N N . LYS A 1 90 ? -2.887 18.336 -8.251 1.00 90.62 90 LYS A N 1
ATOM 725 C CA . LYS A 1 90 ? -3.964 19.124 -7.648 1.00 90.62 90 LYS A CA 1
ATOM 726 C C . LYS A 1 90 ? -5.338 18.594 -8.084 1.00 90.62 90 LYS A C 1
ATOM 728 O O . LYS A 1 90 ? -5.727 18.836 -9.228 1.00 90.62 90 LYS A O 1
ATOM 733 N N . PRO A 1 91 ? -6.101 17.900 -7.215 1.00 84.69 91 PRO A N 1
ATOM 734 C CA . PRO A 1 91 ? -7.496 17.577 -7.495 1.00 84.69 91 PRO A CA 1
ATOM 735 C C . PRO A 1 91 ? -8.335 18.840 -7.671 1.00 84.69 91 PRO A C 1
ATOM 737 O O . PRO A 1 91 ? -8.130 19.826 -6.968 1.00 84.69 91 PRO A O 1
ATOM 740 N N . ALA A 1 92 ? -9.363 18.779 -8.520 1.00 79.12 92 ALA A N 1
ATOM 741 C CA . ALA A 1 92 ? -10.328 19.873 -8.660 1.00 79.12 92 ALA A CA 1
ATOM 742 C C . ALA A 1 92 ? -11.053 20.208 -7.338 1.00 79.12 92 ALA A C 1
ATOM 744 O O . ALA A 1 92 ? -11.474 21.341 -7.131 1.00 79.12 92 ALA A O 1
ATOM 745 N N . SER A 1 93 ? -11.181 19.227 -6.442 1.00 73.38 93 SER A N 1
ATOM 746 C CA . SER A 1 93 ? -11.820 19.353 -5.131 1.00 73.38 93 SER A CA 1
ATOM 747 C C . SER A 1 93 ? -10.885 19.822 -4.009 1.00 73.38 93 SER A C 1
ATOM 749 O O . SER A 1 93 ? -11.339 19.945 -2.874 1.00 73.38 93 SER A O 1
ATOM 751 N N . SER A 1 94 ? -9.597 20.071 -4.285 1.00 79.25 94 SER A N 1
ATOM 752 C CA . SER A 1 94 ? -8.590 20.386 -3.262 1.00 79.25 94 SER A CA 1
ATOM 753 C C . SER A 1 94 ? -7.838 21.683 -3.559 1.00 79.25 94 SER A C 1
ATOM 755 O O . SER A 1 94 ? -7.526 22.016 -4.705 1.00 79.25 94 SER A O 1
ATOM 757 N N . SER A 1 95 ? -7.492 22.415 -2.500 1.00 76.56 95 SER A N 1
ATOM 758 C CA . SER A 1 95 ? -6.617 23.587 -2.579 1.00 76.56 95 SER A CA 1
ATOM 759 C C . SER A 1 95 ? -5.127 23.226 -2.605 1.00 76.56 95 SER A C 1
ATOM 761 O O . SER A 1 95 ? -4.334 24.041 -3.079 1.00 76.56 95 SER A O 1
ATOM 763 N N . SER A 1 96 ? -4.753 22.022 -2.159 1.00 85.81 96 SER A N 1
ATOM 764 C CA . SER A 1 96 ? -3.372 21.533 -2.080 1.00 85.81 96 SER A CA 1
ATOM 765 C C . SER A 1 96 ? -3.096 20.378 -3.044 1.00 85.81 96 SER A C 1
ATOM 767 O O . SER A 1 96 ? -3.978 19.571 -3.355 1.00 85.81 96 SER A O 1
ATOM 769 N N . GLU A 1 97 ? -1.847 20.310 -3.506 1.00 89.94 97 GLU A N 1
ATOM 770 C CA . GLU A 1 97 ? -1.323 19.179 -4.268 1.00 89.94 97 GLU A CA 1
ATOM 771 C C . GLU A 1 97 ? -1.083 17.976 -3.358 1.00 89.94 97 GLU A C 1
ATOM 773 O O . GLU A 1 97 ? -0.658 18.108 -2.207 1.00 89.94 97 GLU A O 1
ATOM 778 N N . THR A 1 98 ? -1.381 16.785 -3.866 1.00 92.69 98 THR A N 1
ATOM 779 C CA . THR A 1 98 ? -1.233 15.537 -3.123 1.00 92.69 98 THR A CA 1
ATOM 780 C C . THR A 1 98 ? -1.215 14.336 -4.069 1.00 92.69 98 THR A C 1
ATOM 782 O O . THR A 1 98 ? -1.443 14.468 -5.268 1.00 92.69 98 THR A O 1
ATOM 785 N N . ASN A 1 99 ? -0.955 13.159 -3.520 1.00 94.62 99 ASN A N 1
ATOM 786 C CA . ASN A 1 99 ? -1.133 11.869 -4.175 1.00 94.62 99 ASN A CA 1
ATOM 787 C C . ASN A 1 99 ? -1.956 10.958 -3.243 1.00 94.62 99 ASN A C 1
ATOM 789 O O . ASN A 1 99 ? -2.323 11.367 -2.129 1.00 94.62 99 ASN A O 1
ATOM 793 N N . VAL A 1 100 ? -2.288 9.746 -3.683 1.00 95.19 100 VAL A N 1
ATOM 794 C CA . VAL A 1 100 ? -3.068 8.773 -2.892 1.00 95.19 100 VAL A CA 1
ATOM 795 C C . VAL A 1 100 ? -2.435 8.539 -1.518 1.00 95.19 100 VAL A C 1
ATOM 797 O O . VAL A 1 100 ? -3.123 8.618 -0.501 1.00 95.19 100 VAL A O 1
ATOM 800 N N . TRP A 1 101 ? -1.119 8.318 -1.482 1.00 95.00 101 TRP A N 1
ATOM 801 C CA . TRP A 1 101 ? -0.358 8.051 -0.261 1.00 95.00 101 TRP A CA 1
ATOM 802 C C . TRP A 1 101 ? -0.465 9.190 0.760 1.00 95.00 101 TRP A C 1
ATOM 804 O O . TRP A 1 101 ? -0.901 8.988 1.895 1.00 95.00 101 TRP A O 1
ATOM 814 N N . GLY A 1 102 ? -0.124 10.407 0.335 1.00 94.19 102 GLY A N 1
ATOM 815 C CA . GLY A 1 102 ? -0.175 11.604 1.168 1.00 94.19 102 GLY A CA 1
ATOM 816 C C . GLY A 1 102 ? -1.596 11.947 1.613 1.00 94.19 102 GLY A C 1
ATOM 817 O O . GLY A 1 102 ? -1.785 12.403 2.739 1.00 94.19 102 GLY A O 1
ATOM 818 N N . THR A 1 103 ? -2.600 11.679 0.773 1.00 94.19 103 THR A N 1
ATOM 819 C CA . THR A 1 103 ? -4.017 11.852 1.131 1.00 94.19 103 THR A CA 1
ATOM 820 C C . THR A 1 103 ? -4.414 10.932 2.276 1.00 94.19 103 THR A C 1
ATOM 822 O O . THR A 1 103 ? -5.001 11.394 3.250 1.00 94.19 103 THR A O 1
ATOM 825 N N . ILE A 1 104 ? -4.052 9.650 2.209 1.00 95.06 104 ILE A N 1
ATOM 826 C CA . ILE A 1 104 ? -4.394 8.685 3.261 1.00 95.06 104 ILE A CA 1
ATOM 827 C C . ILE A 1 104 ? -3.741 9.074 4.586 1.00 95.06 104 ILE A C 1
ATOM 829 O O . ILE A 1 104 ? -4.448 9.178 5.589 1.00 95.06 104 ILE A O 1
ATOM 833 N N . LEU A 1 105 ? -2.429 9.334 4.592 1.00 93.69 105 LEU A N 1
ATOM 834 C CA . LEU A 1 105 ? -1.705 9.704 5.814 1.00 93.69 105 LEU A CA 1
ATOM 835 C C . LEU A 1 105 ? -2.282 10.973 6.456 1.00 93.69 105 LEU A C 1
ATOM 837 O O . LEU A 1 105 ? -2.566 10.991 7.653 1.00 93.69 105 LEU A O 1
ATOM 841 N N . ARG A 1 106 ? -2.506 12.020 5.653 1.00 92.12 106 ARG A N 1
ATOM 842 C CA . ARG A 1 106 ? -3.034 13.305 6.129 1.00 92.12 106 ARG A CA 1
ATOM 843 C C . ARG A 1 106 ? -4.462 13.187 6.659 1.00 92.12 106 ARG A C 1
ATOM 845 O O . ARG A 1 106 ? -4.767 13.743 7.712 1.00 92.12 106 ARG A O 1
ATOM 852 N N . ASP A 1 107 ? -5.339 12.501 5.930 1.00 92.62 107 ASP A N 1
ATOM 853 C CA . ASP A 1 107 ? -6.780 12.614 6.167 1.00 92.62 107 ASP A CA 1
ATOM 854 C C . ASP A 1 107 ? -7.304 11.567 7.157 1.00 92.62 107 ASP A C 1
ATOM 856 O O . ASP A 1 107 ? -8.300 11.823 7.839 1.00 92.62 107 ASP A O 1
ATOM 860 N N . THR A 1 108 ? -6.635 10.415 7.276 1.00 93.25 108 THR A N 1
ATOM 861 C CA . THR A 1 108 ? -7.075 9.318 8.157 1.00 93.25 108 THR A CA 1
ATOM 862 C C . THR A 1 108 ? -6.395 9.315 9.524 1.00 93.25 108 THR A C 1
ATOM 864 O O . THR A 1 108 ? -6.969 8.795 10.478 1.00 93.25 108 THR A O 1
ATOM 867 N N . GLY A 1 109 ? -5.195 9.897 9.636 1.00 90.44 109 GLY A N 1
ATOM 868 C CA . GLY A 1 109 ? -4.369 9.807 10.844 1.00 90.44 109 GLY A CA 1
ATOM 869 C C . GLY A 1 109 ? -3.776 8.414 11.092 1.00 90.44 109 GLY A C 1
ATOM 870 O O . GLY A 1 109 ? -3.292 8.155 12.190 1.00 90.44 109 GLY A O 1
ATOM 871 N N . LEU A 1 110 ? -3.836 7.513 10.105 1.00 94.38 110 LEU A N 1
ATOM 872 C CA . LEU A 1 110 ? -3.143 6.229 10.153 1.00 94.38 110 LEU A CA 1
ATOM 873 C C . LEU A 1 110 ? -1.654 6.396 9.820 1.00 94.38 110 LEU A C 1
ATOM 875 O O . LEU A 1 110 ? -1.261 7.277 9.056 1.00 94.38 110 LEU A O 1
ATOM 879 N N . GLU A 1 111 ? -0.837 5.480 10.326 1.00 94.06 111 GLU A N 1
ATOM 880 C CA . GLU A 1 111 ? 0.581 5.366 10.000 1.00 94.06 111 GLU A CA 1
ATOM 881 C C . GLU A 1 111 ? 0.824 4.240 9.000 1.00 94.06 111 GLU A C 1
ATOM 883 O O . GLU A 1 111 ? 0.189 3.191 9.053 1.00 94.06 111 GLU A O 1
ATOM 888 N N . SER A 1 112 ? 1.795 4.421 8.114 1.00 95.75 112 SER A N 1
ATOM 889 C CA . SER A 1 112 ? 2.220 3.394 7.164 1.00 95.75 112 SER A CA 1
ATOM 890 C C . SER A 1 112 ? 3.131 2.343 7.807 1.00 95.75 112 SER A C 1
ATOM 892 O O . SER A 1 112 ? 4.096 2.699 8.490 1.00 95.75 112 SER A O 1
ATOM 894 N N . ILE A 1 113 ? 2.922 1.059 7.485 1.00 95.50 113 ILE A N 1
ATOM 895 C CA . ILE A 1 113 ? 3.841 -0.021 7.896 1.00 95.50 113 ILE A CA 1
ATOM 896 C C . ILE A 1 113 ? 5.257 0.154 7.322 1.00 95.50 113 ILE A C 1
ATOM 898 O O . ILE A 1 113 ? 6.241 -0.264 7.936 1.00 95.50 113 ILE A O 1
ATOM 902 N N . TRP A 1 114 ? 5.374 0.791 6.152 1.00 95.00 114 TRP A N 1
ATOM 903 C CA . TRP A 1 114 ? 6.648 1.032 5.476 1.00 95.00 114 TRP A CA 1
ATOM 904 C C . TRP A 1 114 ? 7.451 2.107 6.210 1.00 95.00 114 TRP A C 1
ATOM 906 O O . TRP A 1 114 ? 8.678 2.026 6.259 1.00 95.00 114 TRP A O 1
ATOM 916 N N . VAL A 1 115 ? 6.756 3.069 6.827 1.00 93.81 115 VAL A N 1
ATOM 917 C CA . VAL A 1 115 ? 7.355 4.095 7.690 1.00 93.81 115 VAL A CA 1
ATOM 918 C C . VAL A 1 115 ? 7.732 3.500 9.044 1.00 93.81 115 VAL A C 1
ATOM 920 O O . VAL A 1 115 ? 8.884 3.616 9.457 1.00 93.81 115 VAL A O 1
ATOM 923 N N . GLN A 1 116 ? 6.818 2.769 9.694 1.00 93.00 116 GLN A N 1
ATOM 924 C CA . GLN A 1 116 ? 7.090 2.087 10.971 1.00 93.00 116 GLN A CA 1
ATOM 925 C C . GLN A 1 116 ? 8.298 1.138 10.882 1.00 93.00 116 GLN A C 1
ATOM 927 O O . GLN A 1 116 ? 9.085 1.029 11.820 1.00 93.00 116 GLN A O 1
ATOM 932 N N . SER A 1 117 ? 8.479 0.488 9.729 1.00 91.88 117 SER A N 1
ATOM 933 C CA . SER A 1 117 ? 9.577 -0.453 9.479 1.00 91.88 117 SER A CA 1
ATOM 934 C C . SER A 1 117 ? 10.832 0.193 8.876 1.00 91.88 117 SER A C 1
ATOM 936 O O . SER A 1 117 ? 11.756 -0.520 8.485 1.00 91.88 117 SER A O 1
ATOM 938 N N . SER A 1 118 ? 10.896 1.528 8.796 1.00 92.12 118 SER A N 1
ATOM 939 C CA . SER A 1 118 ? 12.058 2.279 8.285 1.00 92.12 118 SER A CA 1
ATOM 940 C C . SER A 1 118 ? 12.473 1.920 6.846 1.00 92.12 118 SER A C 1
ATOM 942 O O . SER A 1 118 ? 13.654 1.994 6.491 1.00 92.12 118 SER A O 1
ATOM 944 N N . TYR A 1 119 ? 11.514 1.516 6.009 1.00 92.31 119 TYR A N 1
ATOM 945 C CA . TYR A 1 119 ? 11.712 1.403 4.561 1.00 92.31 119 TYR A CA 1
ATOM 946 C C . TYR A 1 119 ? 11.535 2.764 3.884 1.00 92.31 119 TYR A C 1
ATOM 948 O O . TYR A 1 119 ? 12.315 3.113 2.998 1.00 92.31 119 TYR A O 1
ATOM 956 N N . LEU A 1 120 ? 10.555 3.542 4.347 1.00 93.31 120 LEU A N 1
ATOM 957 C CA . LEU A 1 120 ? 10.248 4.881 3.852 1.00 93.31 120 LEU A CA 1
ATOM 958 C C . LEU A 1 120 ? 10.256 5.910 4.985 1.00 93.31 120 LEU A C 1
ATOM 960 O O . LEU A 1 120 ? 10.009 5.584 6.145 1.00 93.31 120 LEU A O 1
ATOM 964 N N . GLU A 1 121 ? 10.485 7.165 4.632 1.00 92.81 121 GLU A N 1
ATOM 965 C CA . GLU A 1 121 ? 10.122 8.320 5.442 1.00 92.81 121 GLU A CA 1
ATOM 966 C C . GLU A 1 121 ? 8.629 8.643 5.284 1.00 92.81 121 GLU A C 1
ATOM 968 O O . GLU A 1 121 ? 7.956 8.180 4.359 1.00 92.81 121 GLU A O 1
ATOM 973 N N . ILE A 1 122 ? 8.095 9.493 6.168 1.00 91.69 122 ILE A N 1
ATOM 974 C CA . ILE A 1 122 ? 6.691 9.931 6.101 1.00 91.69 122 ILE A CA 1
ATOM 975 C C . ILE A 1 122 ? 6.352 10.652 4.785 1.00 91.69 122 ILE A C 1
ATOM 977 O O . ILE A 1 122 ? 5.206 10.639 4.341 1.00 91.69 122 ILE A O 1
ATOM 981 N N . THR A 1 123 ? 7.360 11.238 4.140 1.00 89.56 123 THR A N 1
ATOM 982 C CA . THR A 1 123 ? 7.276 11.893 2.829 1.00 89.56 123 THR A CA 1
ATOM 983 C C . THR A 1 123 ? 7.033 10.910 1.681 1.00 89.56 123 THR A C 1
ATOM 985 O O . THR A 1 123 ? 6.671 11.342 0.592 1.00 89.56 123 THR A O 1
ATOM 988 N N . GLY A 1 124 ? 7.200 9.602 1.912 1.00 89.88 124 GLY A N 1
ATOM 989 C CA . GLY A 1 124 ? 7.160 8.567 0.877 1.00 89.88 124 GLY A CA 1
ATOM 990 C C . GLY A 1 124 ? 8.518 8.298 0.223 1.00 89.88 124 GLY A C 1
ATOM 991 O O . GLY A 1 124 ? 8.623 7.375 -0.584 1.00 89.88 124 GLY A O 1
ATOM 992 N N . GLU A 1 125 ? 9.553 9.054 0.592 1.00 89.81 125 GLU A N 1
ATOM 993 C CA . GLU A 1 125 ? 10.921 8.841 0.122 1.00 89.81 125 GLU A CA 1
ATOM 994 C C . GLU A 1 125 ? 11.588 7.653 0.834 1.00 89.81 125 GLU A C 1
ATOM 996 O O . GLU A 1 125 ? 11.238 7.341 1.974 1.00 89.81 125 GLU A O 1
ATOM 1001 N N . PRO A 1 126 ? 12.565 6.969 0.213 1.00 89.12 126 PRO A N 1
ATOM 1002 C CA . PRO A 1 126 ? 13.318 5.912 0.879 1.00 89.12 126 PRO A CA 1
ATOM 1003 C C . PRO A 1 126 ? 14.068 6.433 2.110 1.00 89.12 126 PRO A C 1
ATOM 1005 O O . PRO A 1 126 ? 14.826 7.396 2.013 1.00 89.12 126 PRO A O 1
ATOM 1008 N N . PHE A 1 127 ? 13.966 5.727 3.242 1.00 87.25 127 PHE A N 1
ATOM 1009 C CA . PHE A 1 127 ? 14.667 6.103 4.484 1.00 87.25 127 PHE A CA 1
ATOM 1010 C C . PHE A 1 127 ? 16.199 6.154 4.326 1.00 87.25 127 PHE A C 1
ATOM 1012 O O . PHE A 1 127 ? 16.913 6.823 5.068 1.00 87.25 127 PHE A O 1
ATOM 1019 N N . ASN A 1 128 ? 16.742 5.415 3.357 1.00 83.56 128 ASN A N 1
ATOM 1020 C CA . ASN A 1 128 ? 18.129 5.556 2.944 1.00 83.56 128 ASN A CA 1
ATOM 1021 C C . ASN A 1 128 ? 18.190 5.537 1.409 1.00 83.56 128 ASN A C 1
ATOM 1023 O O . ASN A 1 128 ? 17.927 4.492 0.820 1.00 83.56 128 ASN A O 1
ATOM 1027 N N . PRO A 1 129 ? 18.599 6.632 0.749 1.00 71.62 129 PRO A N 1
ATOM 1028 C CA . PRO A 1 129 ? 18.625 6.716 -0.713 1.00 71.62 129 PRO A CA 1
ATOM 1029 C C . PRO A 1 129 ? 19.675 5.798 -1.363 1.00 71.62 129 PRO A C 1
ATOM 1031 O O . PRO A 1 129 ? 19.657 5.597 -2.571 1.00 71.62 129 PRO A O 1
ATOM 1034 N N . LYS A 1 130 ? 20.601 5.232 -0.575 1.00 73.00 130 LYS A N 1
ATOM 1035 C CA . LYS A 1 130 ? 21.557 4.203 -1.021 1.00 73.00 130 LYS A CA 1
ATOM 1036 C C . LYS A 1 130 ? 21.035 2.777 -0.815 1.00 73.00 130 LYS A C 1
ATOM 1038 O O . LYS A 1 130 ? 21.728 1.826 -1.178 1.00 73.00 130 LYS A O 1
ATOM 1043 N N . LYS A 1 131 ? 19.878 2.609 -0.164 1.00 67.62 131 LYS A N 1
ATOM 1044 C CA . LYS A 1 131 ? 19.231 1.307 0.011 1.00 67.62 131 LYS A CA 1
ATOM 1045 C C . LYS A 1 131 ? 18.383 0.956 -1.219 1.00 67.62 131 LYS A C 1
ATOM 1047 O O . LYS A 1 131 ? 17.968 1.845 -1.954 1.00 67.62 131 LYS A O 1
ATOM 1052 N N . PRO A 1 132 ? 18.164 -0.348 -1.445 1.00 74.69 132 PRO A N 1
ATOM 1053 C CA . PRO A 1 132 ? 17.428 -0.862 -2.595 1.00 74.69 132 PRO A CA 1
ATOM 1054 C C . PRO A 1 132 ? 15.990 -0.328 -2.720 1.00 74.69 132 PRO A C 1
ATOM 1056 O O . PRO A 1 132 ? 15.346 -0.017 -1.718 1.00 74.69 132 PRO A O 1
ATOM 1059 N N . PHE A 1 133 ? 15.485 -0.298 -3.958 1.00 81.75 133 PHE A N 1
ATOM 1060 C CA . PHE A 1 133 ? 14.092 -0.028 -4.313 1.00 81.75 133 PHE A CA 1
ATOM 1061 C C . PHE A 1 133 ? 13.173 -1.022 -3.606 1.00 81.75 133 PHE A C 1
ATOM 1063 O O . PHE A 1 133 ? 13.341 -2.23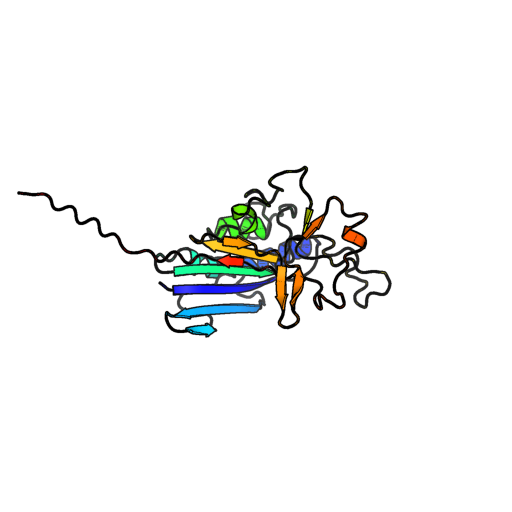4 -3.749 1.00 81.75 133 PHE A O 1
ATOM 1070 N N . VAL A 1 134 ? 12.211 -0.495 -2.853 1.00 89.62 134 VAL A N 1
ATOM 1071 C CA . VAL A 1 134 ? 11.187 -1.266 -2.146 1.00 89.62 134 VAL A CA 1
ATOM 1072 C C . VAL A 1 134 ? 10.081 -1.594 -3.139 1.00 89.62 134 VAL A C 1
ATOM 1074 O O . VAL A 1 134 ? 9.547 -0.688 -3.774 1.00 89.62 134 VAL A O 1
ATOM 1077 N N . VAL A 1 135 ? 9.754 -2.874 -3.294 1.00 91.19 135 VAL A N 1
ATOM 1078 C CA . VAL A 1 135 ? 8.837 -3.346 -4.336 1.00 91.19 135 VAL A CA 1
ATOM 1079 C C . VAL A 1 135 ? 7.773 -4.259 -3.739 1.00 91.19 135 VAL A C 1
ATOM 1081 O O . VAL A 1 135 ? 8.098 -5.217 -3.036 1.00 91.19 135 VAL A O 1
ATOM 1084 N N . SER A 1 136 ? 6.505 -3.986 -4.054 1.00 93.25 136 SER A N 1
ATOM 1085 C CA . SER A 1 136 ? 5.396 -4.930 -3.843 1.00 93.25 136 SER A CA 1
ATOM 1086 C C . SER A 1 136 ? 4.914 -5.552 -5.152 1.00 93.25 136 SER A C 1
ATOM 1088 O O . SER A 1 136 ? 4.271 -6.596 -5.135 1.00 93.25 136 SER A O 1
ATOM 1090 N N . VAL A 1 137 ? 5.280 -4.969 -6.297 1.00 89.75 137 VAL A N 1
ATOM 1091 C CA . VAL A 1 137 ? 4.827 -5.404 -7.618 1.00 89.75 137 VAL A CA 1
ATOM 1092 C C . VAL A 1 137 ? 5.963 -5.379 -8.629 1.00 89.75 137 VAL A C 1
ATOM 1094 O O . VAL A 1 137 ? 6.618 -4.355 -8.821 1.00 89.75 137 VAL A O 1
ATOM 1097 N N . ASN A 1 138 ? 6.150 -6.489 -9.346 1.00 84.38 138 ASN A N 1
ATOM 1098 C CA . ASN A 1 138 ? 7.090 -6.563 -10.463 1.00 84.38 138 ASN A CA 1
ATOM 1099 C C . ASN A 1 138 ? 6.393 -7.010 -11.756 1.00 84.38 138 ASN A C 1
ATOM 1101 O O . ASN A 1 138 ? 6.582 -8.128 -12.240 1.00 84.38 138 ASN A O 1
ATOM 1105 N N . LYS A 1 139 ? 5.575 -6.112 -12.319 1.00 79.06 139 LYS A N 1
ATOM 1106 C CA . LYS A 1 139 ? 4.798 -6.337 -13.548 1.00 79.06 139 LYS A CA 1
ATOM 1107 C C . LYS A 1 139 ? 5.591 -6.008 -14.818 1.00 79.06 139 LYS A C 1
ATOM 1109 O O . LYS A 1 139 ? 5.118 -5.296 -15.707 1.00 79.06 139 LYS A O 1
ATOM 1114 N N . MET A 1 140 ? 6.807 -6.524 -14.941 1.00 74.25 140 MET A N 1
ATOM 1115 C CA . MET A 1 140 ? 7.579 -6.384 -16.176 1.00 74.25 140 MET A CA 1
ATOM 1116 C C . MET A 1 140 ? 6.996 -7.283 -17.279 1.00 74.25 140 MET A C 1
ATOM 1118 O O . MET A 1 140 ? 7.351 -8.446 -17.448 1.00 74.25 140 MET A O 1
ATOM 1122 N N . ARG A 1 141 ? 6.023 -6.729 -18.014 1.00 74.12 141 ARG A N 1
ATOM 1123 C CA . ARG A 1 141 ? 5.360 -7.379 -19.152 1.00 74.12 141 ARG A CA 1
ATOM 1124 C C . ARG A 1 141 ? 6.242 -7.308 -20.395 1.00 74.12 141 ARG A C 1
ATOM 1126 O O . ARG A 1 141 ? 6.678 -6.229 -20.786 1.00 74.12 141 ARG A O 1
ATOM 1133 N N . GLY A 1 142 ? 6.449 -8.456 -21.035 1.00 67.31 142 GLY A N 1
ATOM 1134 C CA . GLY A 1 142 ? 7.111 -8.542 -22.335 1.00 67.31 142 GLY A CA 1
ATOM 1135 C C . GLY A 1 142 ? 6.153 -8.330 -23.520 1.00 67.31 142 GLY A C 1
ATOM 1136 O O . GLY A 1 142 ? 4.933 -8.306 -23.333 1.00 67.31 142 GLY A O 1
ATOM 1137 N N . PRO A 1 143 ? 6.686 -8.254 -24.755 1.00 67.75 143 PRO A N 1
ATOM 1138 C CA . PRO A 1 143 ? 5.904 -8.049 -25.982 1.00 67.75 143 PRO A CA 1
ATOM 1139 C C . PRO A 1 143 ? 4.798 -9.086 -26.228 1.00 67.75 143 PRO A C 1
ATOM 1141 O O . PRO A 1 143 ? 3.813 -8.787 -26.892 1.00 67.75 143 PRO A O 1
ATOM 1144 N N . SER A 1 144 ? 4.937 -10.292 -25.672 1.00 65.88 144 SER A N 1
ATOM 1145 C CA . SER A 1 144 ? 3.952 -11.376 -25.787 1.00 65.88 144 SER A CA 1
ATOM 1146 C C . SER A 1 144 ? 2.845 -11.327 -24.724 1.00 65.88 144 SER A C 1
ATOM 1148 O O . SER A 1 144 ? 2.092 -12.288 -24.582 1.00 65.88 144 SER A O 1
ATOM 1150 N N . SER A 1 145 ? 2.759 -10.260 -23.923 1.00 74.25 145 SER A N 1
ATOM 1151 C CA . SER A 1 145 ? 1.710 -10.118 -22.911 1.00 74.25 145 SER A CA 1
ATOM 1152 C C . SER A 1 145 ? 0.324 -10.016 -23.552 1.00 74.25 145 SER A C 1
ATOM 1154 O O . SER A 1 145 ? 0.120 -9.254 -24.491 1.00 74.25 145 SER A O 1
ATOM 1156 N N . ASN A 1 146 ? -0.668 -10.689 -22.960 1.00 71.56 146 ASN A N 1
ATOM 1157 C CA . ASN A 1 146 ? -2.084 -10.539 -23.327 1.00 71.56 146 ASN A CA 1
ATOM 1158 C C . ASN A 1 146 ? -2.675 -9.167 -22.929 1.00 71.56 146 ASN A C 1
ATOM 1160 O O . ASN A 1 146 ? -3.851 -8.904 -23.168 1.00 71.56 146 ASN A O 1
ATOM 1164 N N . GLN A 1 147 ? -1.877 -8.294 -22.305 1.00 74.06 147 GLN A N 1
ATOM 1165 C CA . GLN A 1 147 ? -2.219 -6.910 -21.973 1.00 74.06 147 GLN A CA 1
ATOM 1166 C C . GLN A 1 147 ? -1.122 -5.963 -22.490 1.00 74.06 147 GLN A C 1
ATOM 1168 O O . GLN A 1 147 ? -0.438 -5.319 -21.692 1.00 74.06 147 GLN A O 1
ATOM 1173 N N . PRO A 1 148 ? -0.920 -5.871 -23.817 1.00 76.56 148 PRO A N 1
ATOM 1174 C CA . PRO A 1 148 ? 0.201 -5.128 -24.393 1.00 76.56 148 PRO A CA 1
ATOM 1175 C C . PRO A 1 148 ? 0.145 -3.626 -24.079 1.00 76.56 148 PRO A C 1
ATOM 1177 O O . PRO A 1 148 ? 1.182 -2.985 -23.962 1.00 76.56 148 PRO A O 1
ATOM 1180 N N . SER A 1 149 ? -1.051 -3.067 -23.860 1.00 78.88 149 SER A N 1
ATOM 1181 C CA . SER A 1 149 ? -1.222 -1.666 -23.456 1.00 78.88 149 SER A CA 1
ATOM 1182 C C . SER A 1 149 ? -0.703 -1.356 -22.048 1.00 78.88 149 SER A C 1
ATOM 1184 O O . SER A 1 149 ? -0.591 -0.188 -21.715 1.00 78.88 149 SER A O 1
ATOM 1186 N N . LYS A 1 150 ? -0.416 -2.380 -21.228 1.00 77.06 150 LYS A N 1
ATOM 1187 C CA . LYS A 1 150 ? 0.077 -2.249 -19.846 1.00 77.06 150 LYS A CA 1
ATOM 1188 C C . LYS A 1 150 ? 1.573 -2.549 -19.711 1.00 77.06 150 LYS A C 1
ATOM 1190 O O . LYS A 1 150 ? 2.063 -2.827 -18.613 1.00 77.06 150 LYS A O 1
ATOM 1195 N N . ILE A 1 151 ? 2.296 -2.612 -20.829 1.00 78.94 151 ILE A N 1
ATOM 1196 C CA . ILE A 1 151 ? 3.758 -2.706 -20.819 1.00 78.94 151 ILE A CA 1
ATOM 1197 C C . ILE A 1 151 ? 4.303 -1.375 -20.291 1.00 78.94 151 ILE A C 1
ATOM 1199 O O . ILE A 1 151 ? 3.880 -0.318 -20.743 1.00 78.94 151 ILE A O 1
ATOM 1203 N N . GLY A 1 152 ? 5.220 -1.425 -19.326 1.00 77.38 152 GLY A N 1
ATOM 1204 C CA . GLY A 1 152 ? 5.719 -0.236 -18.622 1.00 77.38 152 GLY A CA 1
ATOM 1205 C C . GLY A 1 152 ? 4.972 0.065 -17.320 1.00 77.38 152 GLY A C 1
ATOM 1206 O O . GLY A 1 152 ? 5.602 0.490 -16.356 1.00 77.38 152 GLY A O 1
ATOM 1207 N N . GLU A 1 153 ? 3.674 -0.253 -17.248 1.00 80.38 153 GLU A N 1
ATOM 1208 C CA . GLU A 1 153 ? 2.856 0.026 -16.063 1.00 80.38 153 GLU A CA 1
ATOM 1209 C C . GLU A 1 153 ? 3.271 -0.833 -14.861 1.00 80.38 153 GLU A C 1
ATOM 1211 O O . GLU A 1 153 ? 3.299 -2.071 -14.934 1.00 80.38 153 GLU A O 1
ATOM 1216 N N . HIS A 1 154 ? 3.496 -0.169 -13.723 1.00 78.88 154 HIS A N 1
ATOM 1217 C CA . HIS A 1 154 ? 3.757 -0.800 -12.425 1.00 78.88 154 HIS A CA 1
ATOM 1218 C C . HIS A 1 154 ? 4.967 -1.754 -12.428 1.00 78.88 154 HIS A C 1
ATOM 1220 O O . HIS A 1 154 ? 4.966 -2.824 -11.810 1.00 78.88 154 HIS A O 1
ATOM 1226 N N . GLN A 1 155 ? 6.022 -1.362 -13.144 1.00 85.38 155 GLN A N 1
ATOM 1227 C CA . GLN A 1 155 ? 7.306 -2.057 -13.148 1.00 85.38 155 GLN A CA 1
ATOM 1228 C C . GLN A 1 155 ? 8.134 -1.662 -11.924 1.00 85.38 155 GLN A C 1
ATOM 1230 O O . GLN A 1 155 ? 8.652 -0.545 -11.856 1.00 85.38 155 GLN A O 1
ATOM 1235 N N . LEU A 1 156 ? 8.306 -2.610 -10.997 1.00 86.75 156 LEU A N 1
ATOM 1236 C CA . LEU A 1 156 ? 9.127 -2.453 -9.792 1.00 86.75 156 LEU A CA 1
ATOM 1237 C C . LEU A 1 156 ? 8.643 -1.313 -8.900 1.00 86.75 156 LEU A C 1
ATOM 1239 O O . LEU A 1 156 ? 9.403 -0.418 -8.529 1.00 86.75 156 LEU A O 1
ATOM 1243 N N . GLU A 1 157 ? 7.357 -1.349 -8.570 1.00 90.50 157 GLU A N 1
ATOM 1244 C CA . GLU A 1 157 ? 6.729 -0.323 -7.750 1.00 90.50 157 GLU A CA 1
ATOM 1245 C C . GLU A 1 157 ? 6.249 -0.881 -6.411 1.00 90.50 157 GLU A C 1
ATOM 1247 O O . GLU A 1 157 ? 5.932 -2.064 -6.255 1.00 90.50 157 GLU A O 1
ATOM 1252 N N . LEU A 1 158 ? 6.195 0.011 -5.428 1.00 94.69 158 LEU A N 1
ATOM 1253 C CA . LEU A 1 158 ? 5.508 -0.204 -4.168 1.00 94.69 158 LEU A CA 1
ATOM 1254 C C . LEU A 1 158 ? 4.126 0.430 -4.280 1.00 94.69 158 LEU A C 1
ATOM 1256 O O . LEU A 1 158 ? 4.010 1.644 -4.131 1.00 94.69 158 LEU A O 1
ATOM 1260 N N . ILE A 1 159 ? 3.110 -0.377 -4.571 1.00 95.12 159 ILE A N 1
ATOM 1261 C CA . ILE A 1 159 ? 1.722 0.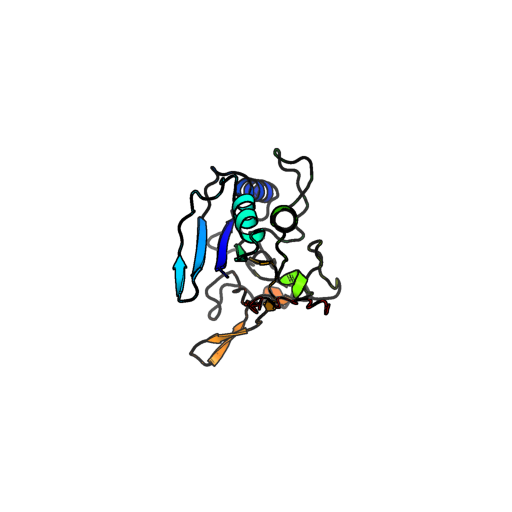088 -4.752 1.00 95.12 159 ILE A CA 1
ATOM 1262 C C . ILE A 1 159 ? 0.722 -0.609 -3.828 1.00 95.12 159 ILE A C 1
ATOM 1264 O O . ILE A 1 159 ? -0.425 -0.182 -3.736 1.00 95.12 159 ILE A O 1
ATOM 1268 N N . ASP A 1 160 ? 1.164 -1.636 -3.104 1.00 96.69 160 ASP A N 1
ATOM 1269 C CA . ASP A 1 160 ? 0.382 -2.305 -2.071 1.00 96.69 160 ASP A CA 1
ATOM 1270 C C . ASP A 1 160 ? 0.787 -1.763 -0.707 1.00 96.69 160 ASP A C 1
ATOM 1272 O O . ASP A 1 160 ? 1.975 -1.626 -0.374 1.00 96.69 160 ASP A O 1
ATOM 1276 N N . HIS A 1 161 ? -0.205 -1.396 0.088 1.00 96.69 161 HIS A N 1
ATOM 1277 C CA . HIS A 1 161 ? -0.002 -0.617 1.294 1.00 96.69 161 HIS A CA 1
ATOM 1278 C C . HIS A 1 161 ? -0.852 -1.138 2.441 1.00 96.69 161 HIS A C 1
ATOM 1280 O O . HIS A 1 161 ? -1.986 -1.573 2.255 1.00 96.69 161 HIS A O 1
ATOM 1286 N N . VAL A 1 162 ? -0.302 -1.043 3.647 1.00 96.62 162 VAL A N 1
ATOM 1287 C CA . VAL A 1 162 ? -1.037 -1.260 4.890 1.00 96.62 162 VAL A CA 1
ATOM 1288 C C . VAL A 1 162 ? -0.804 -0.051 5.784 1.00 96.62 162 VAL A C 1
ATOM 1290 O O . VAL A 1 162 ? 0.336 0.383 5.978 1.00 96.62 162 VAL A O 1
ATOM 1293 N N . PHE A 1 163 ? -1.892 0.492 6.316 1.00 96.25 163 PHE A N 1
ATOM 1294 C CA . PHE A 1 163 ? -1.881 1.602 7.259 1.00 96.25 163 PHE A CA 1
ATOM 1295 C C . PHE A 1 163 ? -2.567 1.193 8.561 1.00 96.25 163 PHE A C 1
ATOM 1297 O O . PHE A 1 163 ? -3.538 0.439 8.529 1.00 96.25 163 PHE A O 1
ATOM 1304 N N . THR A 1 164 ? -2.091 1.679 9.705 1.00 94.62 164 THR A N 1
ATOM 1305 C CA . THR A 1 164 ? -2.598 1.281 11.028 1.00 94.62 164 THR A CA 1
ATOM 1306 C C . THR A 1 164 ? -2.603 2.440 12.026 1.00 94.62 164 THR A C 1
ATOM 1308 O O . THR A 1 164 ? -1.749 3.316 11.920 1.00 94.62 164 THR A O 1
ATOM 1311 N N . ASN A 1 165 ? -3.481 2.435 13.036 1.00 90.19 165 ASN A N 1
ATOM 1312 C CA . ASN A 1 165 ? -3.382 3.334 14.200 1.00 90.19 165 ASN A CA 1
ATOM 1313 C C . ASN A 1 165 ? -3.010 2.565 15.478 1.00 90.19 165 ASN A C 1
ATOM 1315 O O . ASN A 1 165 ? -3.645 1.578 15.833 1.00 90.19 165 ASN A O 1
ATOM 1319 N N . GLY A 1 166 ? -1.999 3.040 16.210 1.00 68.12 166 GLY A N 1
ATOM 1320 C CA . GLY A 1 166 ? -1.720 2.551 17.567 1.00 68.12 166 GLY A CA 1
ATOM 1321 C C . GLY A 1 166 ? -1.307 1.077 17.674 1.00 68.12 166 GLY A C 1
ATOM 1322 O O . GLY A 1 166 ? -1.378 0.510 18.759 1.00 68.12 166 GLY A O 1
ATOM 1323 N N . THR A 1 167 ? -0.878 0.447 16.578 1.00 76.38 167 THR A N 1
ATOM 1324 C CA . THR A 1 167 ? -0.374 -0.932 16.579 1.00 76.38 167 THR A CA 1
ATOM 1325 C C . THR A 1 167 ? 1.064 -0.975 16.111 1.00 76.38 167 THR A C 1
ATOM 1327 O O . THR A 1 167 ? 1.376 -0.477 15.029 1.00 76.38 167 THR A O 1
ATOM 1330 N N . LYS A 1 168 ? 1.932 -1.647 16.870 1.00 83.12 168 LYS A N 1
ATOM 1331 C CA . LYS A 1 168 ? 3.264 -1.993 16.369 1.00 83.12 168 LYS A CA 1
ATOM 1332 C C . LYS A 1 168 ? 3.127 -3.076 15.309 1.00 83.12 168 LYS A C 1
ATOM 1334 O O . LYS A 1 168 ? 2.606 -4.158 15.589 1.00 83.12 168 LYS A O 1
ATOM 1339 N N . SER A 1 169 ? 3.616 -2.781 14.113 1.00 88.81 169 SER A N 1
ATOM 1340 C CA . SER A 1 169 ? 3.652 -3.725 13.004 1.00 88.81 169 SER A CA 1
ATOM 1341 C C . SER A 1 169 ? 5.067 -4.241 12.750 1.00 88.81 169 SER A C 1
ATOM 1343 O O . SER A 1 169 ? 6.059 -3.539 12.960 1.00 88.81 169 SER A O 1
ATOM 1345 N N . LYS A 1 170 ? 5.163 -5.490 12.298 1.00 91.19 170 LYS A N 1
ATOM 1346 C CA . LYS A 1 170 ? 6.398 -6.086 11.798 1.00 91.19 170 LYS A CA 1
ATOM 1347 C C . LYS A 1 170 ? 6.119 -6.732 10.452 1.00 91.19 170 LYS A C 1
ATOM 1349 O O . LYS A 1 170 ? 5.239 -7.576 10.329 1.00 91.19 170 LYS A O 1
ATOM 1354 N N . ILE A 1 171 ? 6.901 -6.360 9.449 1.00 92.62 171 ILE A N 1
ATOM 1355 C CA . ILE A 1 171 ? 6.835 -6.990 8.133 1.00 92.62 171 ILE A CA 1
ATOM 1356 C C . ILE A 1 171 ? 7.406 -8.407 8.212 1.00 92.62 171 ILE A C 1
ATOM 1358 O O . ILE A 1 171 ? 8.512 -8.627 8.719 1.00 92.62 171 ILE A O 1
ATOM 1362 N N . VAL A 1 172 ? 6.652 -9.356 7.670 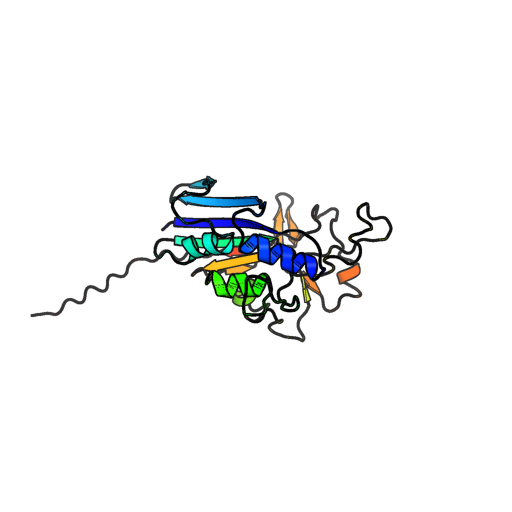1.00 92.69 172 VAL A N 1
ATOM 1363 C CA . VAL A 1 172 ? 7.082 -10.734 7.442 1.00 92.69 172 VAL A CA 1
ATOM 1364 C C . VAL A 1 172 ? 7.574 -10.805 6.004 1.00 92.69 172 VAL A C 1
ATOM 1366 O O . VAL A 1 172 ? 6.815 -10.442 5.115 1.00 92.69 172 VAL A O 1
ATOM 1369 N N . THR A 1 173 ? 8.819 -11.240 5.774 1.00 90.50 173 THR A N 1
ATOM 1370 C CA . THR A 1 173 ? 9.485 -11.246 4.447 1.00 90.50 173 THR A CA 1
ATOM 1371 C C . THR A 1 173 ? 9.411 -12.586 3.704 1.00 90.50 173 THR A C 1
ATOM 1373 O O . THR A 1 173 ? 9.792 -12.681 2.537 1.00 90.50 173 THR A O 1
ATOM 1376 N N . SER A 1 174 ? 8.926 -13.638 4.366 1.00 89.31 174 SER A N 1
ATOM 1377 C CA . SER A 1 174 ? 8.597 -14.913 3.728 1.00 89.31 174 SER A CA 1
ATOM 1378 C C . SER A 1 174 ? 7.597 -15.698 4.567 1.00 89.31 174 SER A C 1
ATOM 1380 O O . SER A 1 174 ? 7.589 -15.584 5.795 1.00 89.31 174 SER A O 1
ATOM 1382 N N . VAL A 1 175 ? 6.777 -16.513 3.910 1.00 88.06 175 VAL A N 1
ATOM 1383 C CA . VAL A 1 175 ? 5.838 -17.431 4.565 1.00 88.06 175 VAL A CA 1
ATOM 1384 C C . VAL A 1 175 ? 6.120 -18.862 4.128 1.00 88.06 175 VAL A C 1
ATOM 1386 O O . VAL A 1 175 ? 6.382 -19.124 2.956 1.00 88.06 175 VAL A O 1
ATOM 1389 N N . ALA A 1 176 ? 6.069 -19.800 5.072 1.00 86.19 176 ALA A N 1
ATOM 1390 C CA . ALA A 1 176 ? 6.126 -21.220 4.757 1.00 86.19 176 ALA A CA 1
ATOM 1391 C C . ALA A 1 176 ? 4.724 -21.700 4.375 1.00 86.19 176 ALA A C 1
ATOM 1393 O O . ALA A 1 176 ? 3.804 -21.643 5.194 1.00 86.19 176 ALA A O 1
ATOM 1394 N N . LEU A 1 177 ? 4.559 -22.187 3.147 1.00 76.31 177 LEU A N 1
ATOM 1395 C CA . LEU A 1 177 ? 3.343 -22.906 2.771 1.00 76.31 177 LEU A CA 1
ATOM 1396 C C . LEU A 1 177 ? 3.444 -24.370 3.221 1.00 76.31 177 LEU A C 1
ATOM 1398 O O . LEU A 1 177 ? 4.526 -24.865 3.542 1.00 76.31 177 LEU A O 1
ATOM 1402 N N . ASN A 1 178 ? 2.314 -25.084 3.227 1.00 70.38 178 ASN A N 1
ATOM 1403 C CA . ASN A 1 178 ? 2.182 -26.480 3.684 1.00 70.38 178 ASN A CA 1
ATOM 1404 C C . ASN A 1 178 ? 3.195 -27.474 3.056 1.00 70.38 178 ASN A C 1
ATOM 1406 O O . ASN A 1 178 ? 3.331 -28.597 3.536 1.00 70.38 178 ASN A O 1
ATOM 1410 N N . SER A 1 179 ? 3.923 -27.069 2.010 1.00 63.00 179 SER A N 1
ATOM 1411 C CA . SER A 1 179 ? 5.003 -27.796 1.333 1.00 63.00 179 SER A CA 1
ATOM 1412 C C . SER A 1 179 ? 6.414 -27.600 1.927 1.00 63.00 179 SER A C 1
ATOM 1414 O O . SER A 1 179 ? 7.355 -28.193 1.405 1.00 63.00 179 SER A O 1
ATOM 1416 N N . LYS A 1 180 ? 6.592 -26.806 2.999 1.00 66.50 180 LYS A N 1
ATOM 1417 C CA . LYS A 1 180 ? 7.898 -26.325 3.529 1.00 66.50 180 LYS A CA 1
ATOM 1418 C C . LYS A 1 180 ? 8.669 -25.392 2.586 1.00 66.50 180 LYS A C 1
ATOM 1420 O O . LYS A 1 180 ? 9.794 -25.007 2.898 1.00 66.50 180 LYS A O 1
ATOM 1425 N N . GLU A 1 181 ? 8.080 -25.019 1.456 1.00 80.56 181 GLU A N 1
ATOM 1426 C CA . GLU A 1 181 ? 8.647 -24.015 0.567 1.00 80.56 181 GLU A CA 1
ATOM 1427 C C . GLU A 1 181 ? 8.398 -22.620 1.146 1.00 80.56 181 GLU A C 1
ATOM 1429 O O . GLU A 1 181 ? 7.279 -22.292 1.555 1.00 80.56 181 GLU A O 1
ATOM 1434 N N . LEU A 1 182 ? 9.462 -21.816 1.211 1.00 85.44 182 LEU A N 1
ATOM 1435 C CA . LEU A 1 182 ? 9.375 -20.416 1.602 1.00 85.44 182 LEU A CA 1
ATOM 1436 C C . LEU A 1 182 ? 8.977 -19.592 0.384 1.00 85.44 182 LEU A C 1
ATOM 1438 O O . LEU A 1 182 ? 9.728 -19.504 -0.586 1.00 85.44 182 LEU A O 1
ATOM 1442 N N . VAL A 1 183 ? 7.808 -18.967 0.461 1.00 85.81 183 VAL A N 1
ATOM 1443 C CA . VAL A 1 183 ? 7.331 -18.032 -0.555 1.00 85.81 183 VAL A CA 1
ATOM 1444 C C . VAL A 1 183 ? 7.684 -16.612 -0.111 1.00 85.81 183 VAL A C 1
ATOM 1446 O O . VAL A 1 183 ? 7.366 -16.245 1.027 1.00 85.81 183 VAL A O 1
ATOM 1449 N N . PRO A 1 184 ? 8.350 -15.808 -0.960 1.00 89.62 184 PRO A N 1
ATOM 1450 C CA . PRO A 1 184 ? 8.673 -14.428 -0.630 1.00 89.62 184 PRO A CA 1
ATOM 1451 C C . PRO A 1 184 ? 7.408 -13.570 -0.527 1.00 89.62 184 PRO A C 1
ATOM 1453 O O . PRO A 1 184 ? 6.433 -13.759 -1.257 1.00 89.62 184 PRO A O 1
ATOM 1456 N N . THR A 1 185 ? 7.454 -12.590 0.364 1.00 92.50 185 THR A N 1
ATOM 1457 C CA . THR A 1 185 ? 6.423 -11.563 0.555 1.00 92.50 185 THR A CA 1
ATOM 1458 C C . THR A 1 185 ? 7.041 -10.181 0.309 1.00 92.50 185 THR A C 1
ATOM 1460 O O . THR A 1 185 ? 8.258 -10.039 0.165 1.00 92.50 185 THR A O 1
ATOM 1463 N N . ALA A 1 186 ? 6.213 -9.142 0.236 1.00 92.06 186 ALA A N 1
ATOM 1464 C CA . ALA A 1 186 ? 6.701 -7.776 0.121 1.00 92.06 186 ALA A CA 1
ATOM 1465 C C . ALA A 1 186 ? 7.361 -7.290 1.436 1.00 92.06 186 ALA A C 1
ATOM 1467 O O . ALA A 1 186 ? 6.895 -7.636 2.525 1.00 92.06 186 ALA A O 1
ATOM 1468 N N . PRO A 1 187 ? 8.399 -6.439 1.350 1.00 92.56 187 PRO A N 1
ATOM 1469 C CA . PRO A 1 187 ? 8.954 -5.899 0.122 1.00 92.56 187 PRO A CA 1
ATOM 1470 C C . PRO A 1 187 ? 10.069 -6.785 -0.439 1.00 92.56 187 PRO A C 1
ATOM 1472 O O . PRO A 1 187 ? 10.916 -7.279 0.308 1.00 92.56 187 PRO A O 1
ATOM 1475 N N . LEU A 1 188 ? 10.141 -6.883 -1.766 1.00 90.25 188 LEU A N 1
ATOM 1476 C CA . LEU A 1 188 ? 11.407 -7.208 -2.418 1.00 90.25 188 LEU A CA 1
ATOM 1477 C C . LEU A 1 188 ? 12.258 -5.952 -2.556 1.00 90.25 188 LEU A C 1
ATOM 1479 O O . LEU A 1 188 ? 11.748 -4.835 -2.637 1.00 90.25 188 LEU A O 1
ATOM 1483 N N . LEU A 1 189 ? 13.570 -6.161 -2.535 1.00 90.50 189 LEU A N 1
ATOM 1484 C CA . LEU A 1 189 ? 14.567 -5.111 -2.465 1.00 90.50 189 LEU A CA 1
ATOM 1485 C C . LEU A 1 189 ? 15.564 -5.276 -3.610 1.00 90.50 189 LEU A C 1
ATOM 1487 O O . LEU A 1 189 ? 16.378 -6.195 -3.581 1.00 90.50 189 LEU A O 1
ATOM 1491 N N . TYR A 1 190 ? 15.545 -4.359 -4.576 1.00 87.69 190 TYR A N 1
ATOM 1492 C CA . TYR A 1 190 ? 16.466 -4.386 -5.717 1.00 87.69 190 TYR A CA 1
ATOM 1493 C C . TYR A 1 190 ? 17.426 -3.202 -5.719 1.00 87.69 190 TYR A C 1
ATOM 1495 O O . TYR A 1 190 ? 17.053 -2.091 -5.362 1.00 87.69 190 TYR A O 1
ATOM 1503 N N . LYS A 1 191 ? 18.676 -3.405 -6.146 1.00 86.12 191 LYS A N 1
ATOM 1504 C CA . LYS A 1 191 ? 19.669 -2.314 -6.239 1.00 86.12 191 LYS A CA 1
ATOM 1505 C C . LYS A 1 191 ? 19.388 -1.339 -7.388 1.00 86.12 191 LYS A C 1
ATOM 1507 O O . LYS A 1 191 ? 19.728 -0.166 -7.282 1.00 86.12 191 LYS A O 1
ATOM 1512 N N . SER A 1 192 ? 18.800 -1.838 -8.468 1.00 84.00 192 SER A N 1
ATOM 1513 C CA . SER A 1 192 ? 18.502 -1.130 -9.716 1.00 84.00 192 SER A CA 1
ATOM 1514 C C . SER A 1 192 ? 17.277 -1.749 -10.377 1.00 84.00 192 SER A C 1
ATOM 1516 O O . SER A 1 192 ? 16.859 -2.847 -9.997 1.00 84.00 192 SER A O 1
ATOM 1518 N N . LYS A 1 193 ? 16.707 -1.047 -11.363 1.00 80.75 193 LYS A N 1
ATOM 1519 C CA . LYS A 1 193 ? 15.651 -1.617 -12.204 1.00 80.75 193 LYS A CA 1
ATOM 1520 C C . LYS A 1 193 ? 16.200 -2.676 -13.153 1.00 80.75 193 LYS A C 1
ATOM 1522 O O . LYS A 1 193 ? 15.521 -3.652 -13.431 1.00 80.75 193 LYS A O 1
ATOM 1527 N N . GLU A 1 194 ? 17.435 -2.494 -13.595 1.00 84.31 194 GLU A N 1
ATOM 1528 C CA . GLU A 1 194 ? 18.154 -3.403 -14.474 1.00 84.31 194 GLU A CA 1
ATOM 1529 C C . GLU A 1 194 ? 18.816 -4.537 -13.674 1.00 84.31 194 GLU A C 1
ATOM 1531 O O . GLU A 1 194 ? 19.256 -4.340 -12.532 1.00 84.31 194 GLU A O 1
ATOM 1536 N N . GLY A 1 195 ? 18.943 -5.718 -14.284 1.00 85.75 195 GLY A N 1
ATOM 1537 C CA . GLY A 1 195 ? 19.655 -6.861 -13.706 1.00 85.75 195 GLY A CA 1
ATOM 1538 C C . GLY A 1 195 ? 18.756 -7.789 -12.889 1.00 85.75 195 GLY A C 1
ATOM 1539 O O . GLY A 1 195 ? 17.868 -8.434 -13.434 1.00 85.75 195 GLY A O 1
ATOM 1540 N N . GLU A 1 196 ? 19.000 -7.909 -11.580 1.00 86.50 196 GLU A N 1
ATOM 1541 C CA . GLU A 1 196 ? 18.295 -8.879 -10.717 1.00 86.50 196 GLU A CA 1
ATOM 1542 C C . GLU A 1 196 ? 16.769 -8.710 -10.755 1.00 86.50 196 GLU A C 1
ATOM 1544 O O . GLU A 1 196 ? 16.021 -9.687 -10.717 1.00 86.50 196 GLU A O 1
ATOM 1549 N N . ALA A 1 197 ? 16.303 -7.470 -10.848 1.00 85.75 197 ALA A N 1
ATOM 1550 C CA . ALA A 1 197 ? 14.888 -7.166 -10.902 1.00 85.75 197 ALA A CA 1
ATOM 1551 C C . ALA A 1 197 ? 14.225 -7.695 -12.191 1.00 85.75 197 ALA A C 1
ATOM 1553 O O . ALA A 1 197 ? 13.122 -8.238 -12.127 1.00 85.75 197 ALA A O 1
ATOM 1554 N N . GLU A 1 198 ? 14.905 -7.613 -13.341 1.00 84.69 198 GLU A N 1
ATOM 1555 C CA . GLU A 1 198 ? 14.423 -8.109 -14.647 1.00 84.69 198 GLU A CA 1
ATOM 1556 C C . GLU A 1 198 ? 14.345 -9.635 -14.708 1.00 84.69 198 GLU A C 1
ATOM 1558 O O . GLU A 1 198 ? 13.583 -10.188 -15.498 1.00 84.69 198 GLU A O 1
ATOM 1563 N N . LEU A 1 199 ? 15.109 -10.324 -13.859 1.00 82.88 199 LEU A N 1
ATOM 1564 C CA . LEU A 1 199 ? 15.104 -11.784 -13.767 1.00 82.88 199 LEU A CA 1
ATOM 1565 C C . LEU A 1 199 ? 14.003 -12.319 -12.837 1.00 82.88 199 LEU A C 1
ATOM 1567 O O . LEU A 1 199 ? 13.641 -13.490 -12.931 1.00 82.88 199 LEU A O 1
ATOM 1571 N N . ASN A 1 200 ? 13.449 -11.476 -11.962 1.00 82.06 200 ASN A N 1
ATOM 1572 C CA . ASN A 1 200 ? 12.471 -11.858 -10.939 1.00 82.06 200 ASN A CA 1
ATOM 1573 C C . ASN A 1 200 ? 11.045 -11.421 -11.309 1.00 82.06 200 ASN A C 1
ATOM 1575 O O . ASN A 1 200 ? 10.375 -10.718 -10.549 1.00 82.06 200 ASN A O 1
ATOM 1579 N N . LEU A 1 201 ? 10.603 -11.808 -12.504 1.00 80.50 201 LEU A N 1
ATOM 1580 C CA . LEU A 1 201 ? 9.303 -11.435 -13.064 1.00 80.50 201 LEU A CA 1
ATOM 1581 C C . LEU A 1 201 ? 8.140 -12.155 -12.372 1.00 80.50 201 LEU A C 1
ATOM 1583 O O . LEU A 1 201 ? 8.247 -13.335 -12.029 1.00 80.50 201 LEU A O 1
ATOM 1587 N N . TYR A 1 202 ? 7.006 -11.460 -12.252 1.00 82.38 202 TYR A N 1
ATOM 1588 C CA . TYR A 1 202 ? 5.754 -12.034 -11.764 1.00 82.38 202 TYR A CA 1
ATOM 1589 C C . TYR A 1 202 ? 4.615 -11.934 -12.796 1.00 82.38 202 TYR A C 1
ATOM 1591 O O . TYR A 1 202 ? 4.547 -10.950 -13.540 1.00 82.38 202 TYR A O 1
ATOM 1599 N N . PRO A 1 203 ? 3.696 -12.924 -12.842 1.00 83.75 203 PRO A N 1
ATOM 1600 C CA . PRO A 1 203 ? 3.653 -14.136 -12.011 1.00 83.75 203 PRO A CA 1
ATOM 1601 C C . PRO A 1 203 ? 4.737 -15.167 -12.384 1.00 83.75 203 PRO A C 1
ATOM 1603 O O . PRO A 1 203 ? 5.302 -15.130 -13.475 1.00 83.75 203 PRO A O 1
ATOM 1606 N N . SER A 1 204 ? 5.005 -16.109 -11.480 1.00 78.50 204 SER A N 1
ATOM 1607 C CA . SER A 1 204 ? 5.921 -17.244 -11.654 1.00 78.50 204 SER A CA 1
ATOM 1608 C C . SER A 1 204 ? 5.268 -18.552 -11.175 1.00 78.50 204 SER A C 1
ATOM 1610 O O . SER A 1 204 ? 4.155 -18.539 -10.651 1.00 78.50 204 SER A O 1
ATOM 1612 N N . SER A 1 205 ? 5.946 -19.699 -11.320 1.00 79.12 205 SER A N 1
ATOM 1613 C CA . SER A 1 205 ? 5.430 -20.992 -10.825 1.00 79.12 205 SER A CA 1
ATOM 1614 C C . SER A 1 205 ? 5.142 -20.989 -9.321 1.00 79.12 205 SER A C 1
ATOM 1616 O O . SER A 1 205 ? 4.240 -21.687 -8.868 1.00 79.12 205 SER A O 1
ATOM 1618 N N . ASN A 1 206 ? 5.896 -20.186 -8.568 1.00 77.31 206 ASN A N 1
ATOM 1619 C CA . ASN A 1 206 ? 5.837 -20.124 -7.108 1.00 77.31 206 ASN A CA 1
ATOM 1620 C C . ASN A 1 206 ? 5.071 -18.889 -6.609 1.00 77.31 206 ASN A C 1
ATOM 1622 O O . ASN A 1 206 ? 4.783 -18.776 -5.420 1.00 77.31 206 ASN A O 1
ATOM 1626 N N . MET A 1 207 ? 4.738 -17.961 -7.510 1.00 82.56 207 MET A N 1
ATOM 1627 C CA . MET A 1 207 ? 3.975 -16.753 -7.218 1.00 82.56 207 MET A CA 1
ATOM 1628 C C . MET A 1 207 ? 2.915 -16.563 -8.309 1.00 82.56 207 MET A C 1
ATOM 1630 O O . MET A 1 207 ? 3.204 -15.970 -9.347 1.00 82.56 207 MET A O 1
ATOM 1634 N N . PRO A 1 208 ? 1.677 -17.048 -8.111 1.00 82.12 208 PRO A N 1
ATOM 1635 C CA . PRO A 1 208 ? 0.645 -17.045 -9.153 1.00 82.12 208 PRO A CA 1
ATOM 1636 C C . PRO A 1 208 ? 0.036 -15.656 -9.420 1.00 82.12 208 PRO A C 1
ATOM 1638 O O . PRO A 1 208 ? -0.880 -15.530 -10.229 1.00 82.12 208 PRO A O 1
ATOM 1641 N N . SER A 1 209 ? 0.515 -14.624 -8.726 1.00 85.62 209 SER A N 1
ATOM 1642 C CA . SER A 1 209 ? 0.052 -13.239 -8.787 1.00 85.62 209 SER A CA 1
ATOM 1643 C C . SER A 1 209 ? 1.154 -12.344 -9.347 1.00 85.62 209 SER A C 1
ATOM 1645 O O . SER A 1 209 ? 2.333 -12.633 -9.165 1.00 85.62 209 SER A O 1
ATOM 1647 N N . ASP A 1 210 ? 0.784 -11.244 -10.003 1.00 83.50 210 ASP A N 1
ATOM 1648 C CA . ASP A 1 210 ? 1.722 -10.187 -10.396 1.00 83.50 210 ASP A CA 1
ATOM 1649 C C . ASP A 1 210 ? 1.999 -9.168 -9.266 1.00 83.50 210 ASP A C 1
ATOM 1651 O O . ASP A 1 210 ? 2.874 -8.313 -9.406 1.00 83.50 210 ASP A O 1
ATOM 1655 N N . HIS A 1 211 ? 1.300 -9.306 -8.133 1.00 90.44 211 HIS A N 1
ATOM 1656 C CA . HIS A 1 211 ? 1.593 -8.658 -6.849 1.00 90.44 211 HIS A CA 1
ATOM 1657 C C . HIS A 1 211 ? 2.184 -9.656 -5.856 1.00 90.44 211 HIS A C 1
ATOM 1659 O O . HIS A 1 211 ? 1.706 -10.790 -5.740 1.00 90.44 211 HIS A O 1
ATOM 1665 N N . LEU A 1 212 ? 3.155 -9.194 -5.075 1.00 91.06 212 LEU A N 1
ATOM 1666 C CA . LEU A 1 212 ? 3.631 -9.893 -3.892 1.00 91.06 212 LEU A CA 1
ATOM 1667 C C . LEU A 1 212 ? 2.647 -9.693 -2.735 1.00 91.06 212 LEU A C 1
ATOM 1669 O O . LEU A 1 212 ? 2.169 -8.577 -2.520 1.00 91.06 212 LEU A O 1
ATOM 1673 N N . PRO A 1 213 ? 2.393 -10.724 -1.918 1.00 92.19 213 PRO A N 1
ATOM 1674 C CA . PRO A 1 213 ? 1.607 -10.546 -0.708 1.00 92.19 213 PRO A CA 1
ATOM 1675 C C . PRO A 1 213 ? 2.347 -9.631 0.278 1.00 92.19 213 PRO A C 1
ATOM 1677 O O . PRO A 1 213 ? 3.501 -9.885 0.623 1.00 92.19 213 PRO A O 1
ATOM 1680 N N . VAL A 1 214 ? 1.678 -8.590 0.773 1.00 95.12 214 VAL A N 1
ATOM 1681 C CA . VAL A 1 214 ? 2.151 -7.799 1.919 1.00 95.12 214 VAL A CA 1
ATOM 1682 C C . VAL A 1 214 ? 1.688 -8.499 3.193 1.00 95.12 214 VAL A C 1
ATOM 1684 O O . VAL A 1 214 ? 0.496 -8.514 3.495 1.00 95.12 214 VAL A O 1
ATOM 1687 N N . VAL A 1 215 ? 2.623 -9.099 3.931 1.00 94.31 215 VAL A N 1
ATOM 1688 C CA . VAL A 1 215 ? 2.320 -9.842 5.162 1.00 94.31 215 VAL A CA 1
ATOM 1689 C C . VAL A 1 215 ? 2.884 -9.093 6.359 1.00 94.31 215 VAL A C 1
ATOM 1691 O O . VAL A 1 215 ? 4.058 -8.717 6.388 1.00 94.31 215 VAL A O 1
ATOM 1694 N N . VAL A 1 216 ? 2.026 -8.864 7.348 1.00 92.50 216 VAL A N 1
ATOM 1695 C CA . VAL A 1 216 ? 2.331 -8.033 8.508 1.00 92.50 216 VAL A CA 1
ATOM 1696 C C . VAL A 1 216 ? 1.872 -8.745 9.769 1.00 92.50 216 VAL A C 1
ATOM 1698 O O . VAL A 1 216 ? 0.693 -9.072 9.901 1.00 92.50 216 VAL A O 1
ATOM 1701 N N . ASP A 1 217 ? 2.791 -8.917 10.711 1.00 91.31 217 ASP A N 1
ATOM 1702 C CA . ASP A 1 217 ? 2.464 -9.269 12.086 1.00 91.31 217 ASP A CA 1
ATOM 1703 C C . ASP A 1 217 ? 2.087 -7.990 12.833 1.00 91.31 217 ASP A C 1
ATOM 1705 O O . ASP A 1 217 ? 2.875 -7.043 12.913 1.00 91.31 217 ASP A O 1
ATOM 1709 N N . ILE A 1 218 ? 0.876 -7.951 13.384 1.00 87.50 218 ILE A N 1
ATOM 1710 C CA . ILE A 1 218 ? 0.345 -6.774 14.073 1.00 87.50 218 ILE A CA 1
ATOM 1711 C C . ILE A 1 218 ? 0.189 -7.105 15.553 1.00 87.50 218 ILE A C 1
ATOM 1713 O O . ILE A 1 218 ? -0.572 -7.995 15.930 1.00 87.50 218 ILE A O 1
ATOM 1717 N N . SER A 1 219 ? 0.917 -6.374 16.399 1.00 82.38 219 SER A N 1
ATOM 1718 C CA . SER A 1 219 ? 0.739 -6.442 17.849 1.00 82.38 219 SER A CA 1
ATOM 1719 C C . SER A 1 219 ? -0.512 -5.666 18.233 1.00 82.38 219 SER A C 1
ATOM 1721 O O . SER A 1 219 ? -0.558 -4.443 18.090 1.00 82.38 219 SER A O 1
ATOM 1723 N N . LEU A 1 220 ? -1.515 -6.378 18.735 1.00 74.50 220 LEU A N 1
ATOM 1724 C CA . LEU A 1 220 ? -2.735 -5.772 19.246 1.00 74.50 220 LEU A CA 1
ATOM 1725 C C . LEU A 1 220 ? -2.459 -5.279 20.670 1.00 74.50 220 LEU A C 1
ATOM 1727 O O . LEU A 1 220 ? -2.376 -6.078 21.603 1.00 74.50 220 LEU A O 1
ATOM 1731 N N . GLU A 1 221 ? -2.265 -3.971 20.851 1.00 64.75 221 GLU A N 1
ATOM 1732 C CA . GLU A 1 221 ? -2.164 -3.412 22.201 1.00 64.75 221 GLU A CA 1
ATOM 1733 C C . GLU A 1 221 ? -3.541 -3.486 22.868 1.00 64.75 221 GLU A C 1
ATOM 1735 O O . GLU A 1 221 ? -4.459 -2.737 22.531 1.00 64.75 221 GLU A O 1
ATOM 1740 N N . THR A 1 222 ? -3.707 -4.397 23.828 1.00 56.88 222 THR A N 1
ATOM 1741 C CA . THR A 1 222 ? -4.829 -4.324 24.760 1.00 56.88 222 THR A CA 1
ATOM 1742 C C . THR A 1 222 ? -4.525 -3.191 25.730 1.00 56.88 222 THR A C 1
ATOM 1744 O O . THR A 1 222 ? -3.658 -3.342 26.591 1.00 56.88 222 THR A O 1
ATOM 1747 N N . HIS A 1 223 ? -5.203 -2.049 25.607 1.00 50.72 223 HIS A N 1
ATOM 1748 C CA . HIS A 1 223 ? -5.161 -1.032 26.654 1.00 50.72 223 HIS A CA 1
ATOM 1749 C C . HIS A 1 223 ? -5.763 -1.620 27.937 1.00 50.72 223 HIS A C 1
ATOM 1751 O O . HIS A 1 223 ? -6.972 -1.569 28.163 1.00 50.72 223 HIS A O 1
ATOM 1757 N N . THR A 1 224 ? -4.925 -2.190 28.799 1.00 42.59 224 THR A N 1
ATOM 1758 C CA . THR A 1 224 ? -5.275 -2.399 30.198 1.00 42.59 224 THR A CA 1
ATOM 1759 C C . THR A 1 224 ? -5.446 -1.009 30.791 1.00 42.59 224 THR A C 1
ATOM 1761 O O . THR A 1 224 ? -4.480 -0.259 30.921 1.00 42.59 224 THR A O 1
ATOM 1764 N N . HIS A 1 225 ? -6.686 -0.633 31.099 1.00 39.00 225 HIS A N 1
ATOM 1765 C CA . HIS A 1 225 ? -6.999 0.556 31.884 1.00 39.00 225 HIS A CA 1
ATOM 1766 C C . HIS A 1 225 ? -6.223 0.486 33.209 1.00 39.00 225 HIS A C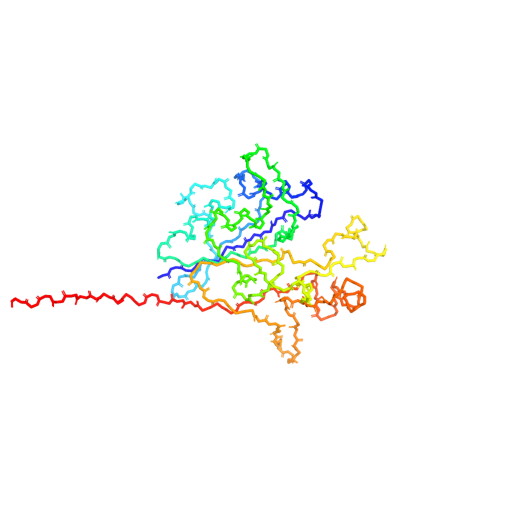 1
ATOM 1768 O O . HIS A 1 225 ? -6.673 -0.126 34.176 1.00 39.00 225 HIS A O 1
ATOM 1774 N N . VAL A 1 226 ? -5.047 1.112 33.278 1.00 37.53 226 VAL A N 1
ATOM 1775 C CA . VAL A 1 226 ? -4.413 1.436 34.555 1.00 37.53 226 VAL A CA 1
ATOM 1776 C C . VAL A 1 226 ? -5.107 2.695 35.049 1.00 37.53 226 VAL A C 1
ATOM 1778 O O . VAL A 1 226 ? -4.666 3.818 34.817 1.00 37.53 226 VAL A O 1
ATOM 1781 N N . SER A 1 227 ? -6.254 2.504 35.695 1.00 39.59 227 SER A N 1
ATOM 1782 C CA . SER A 1 227 ? -6.854 3.534 36.531 1.00 39.59 227 SER A CA 1
ATOM 1783 C C . SER A 1 227 ? -5.912 3.764 37.711 1.00 39.59 227 SER A C 1
ATOM 1785 O O . SER A 1 227 ? -5.983 3.068 38.721 1.00 39.59 227 SER A O 1
ATOM 1787 N N . LEU A 1 228 ? -4.993 4.719 37.571 1.00 35.56 228 LEU A N 1
ATOM 1788 C CA . LEU A 1 228 ? -4.250 5.294 38.689 1.00 35.56 228 LEU A CA 1
ATOM 1789 C C . LEU A 1 228 ? -5.250 6.059 39.568 1.00 35.56 228 LEU A C 1
ATOM 1791 O O . LEU A 1 228 ? -5.428 7.269 39.442 1.00 35.56 228 LEU A O 1
ATOM 1795 N N . LEU A 1 229 ? -5.943 5.323 40.439 1.00 34.53 229 LEU A N 1
ATOM 1796 C CA . LEU A 1 229 ? -6.652 5.872 41.588 1.00 34.53 229 LEU A CA 1
ATOM 1797 C C . LEU A 1 229 ? -5.605 6.515 42.503 1.00 34.53 229 LEU A C 1
ATOM 1799 O O . LEU A 1 229 ? -4.942 5.839 43.287 1.00 34.53 229 LEU A O 1
ATOM 1803 N N . HIS A 1 230 ? -5.436 7.830 42.376 1.00 32.66 230 HIS A N 1
ATOM 1804 C CA . HIS A 1 230 ? -4.793 8.633 43.406 1.00 32.66 230 HIS A CA 1
ATOM 1805 C C . HIS A 1 230 ? -5.693 8.610 44.645 1.00 32.66 230 HIS A C 1
ATOM 1807 O O . HIS A 1 230 ? -6.706 9.304 44.702 1.00 32.66 230 HIS A O 1
ATOM 1813 N N . PHE A 1 231 ? -5.325 7.805 45.639 1.00 36.47 231 PHE A N 1
ATOM 1814 C CA . PHE A 1 231 ? -5.803 7.996 47.001 1.00 36.47 231 PHE A CA 1
ATOM 1815 C C . PHE A 1 231 ? -5.009 9.151 47.613 1.00 36.47 231 PHE A C 1
ATOM 1817 O O . PHE A 1 231 ? -3.861 8.982 48.017 1.00 36.47 231 PHE A O 1
ATOM 1824 N N . THR A 1 232 ? -5.609 10.335 47.680 1.00 38.03 232 THR A N 1
ATOM 1825 C CA . THR A 1 232 ? -5.185 11.346 48.652 1.00 38.03 232 THR A CA 1
ATOM 1826 C C . THR A 1 232 ? -5.630 10.874 50.033 1.00 38.03 232 THR A C 1
ATOM 1828 O O . THR A 1 232 ? -6.828 10.743 50.285 1.00 38.03 232 THR A O 1
ATOM 1831 N N . GLN A 1 233 ? -4.665 10.563 50.901 1.00 39.66 233 GLN A N 1
ATOM 1832 C CA . GLN A 1 233 ? -4.906 10.394 52.333 1.00 39.66 233 GLN A CA 1
ATOM 1833 C C . GLN A 1 233 ? -5.411 11.719 52.930 1.00 39.66 233 GLN A C 1
ATOM 1835 O O . GLN A 1 233 ? -4.966 12.789 52.512 1.00 39.66 233 GLN A O 1
ATOM 1840 N N . LEU A 1 234 ? -6.373 11.593 53.851 1.00 42.97 234 LEU A N 1
ATOM 1841 C CA . LEU A 1 234 ? -6.931 12.652 54.70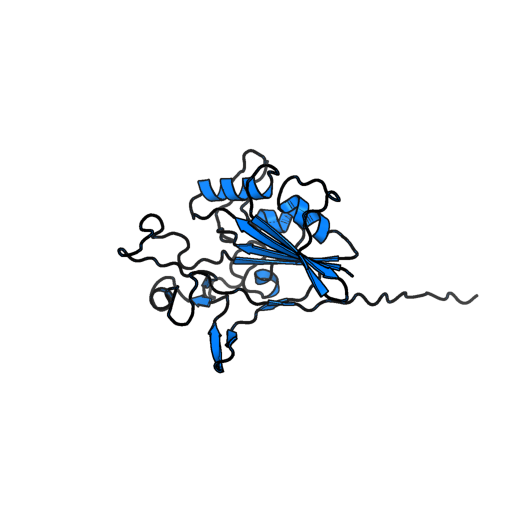1 1.00 42.97 234 LEU A CA 1
ATOM 1842 C C . LEU A 1 234 ? -5.864 13.302 55.587 1.00 42.97 234 LEU A C 1
ATOM 1844 O O . LEU A 1 234 ? -4.980 12.554 56.065 1.00 42.97 234 LEU A O 1
#

Sequence (234 aa):
MTFNVITTHLPSGDEPKKELERLAVLNNPSARWTARRICFDDTSWKEVPYENNADFVGITSYVKYFAQRKDTQTIFALDANSRPSFPPIKPASSSSETNVWGTILRDTGLESIWVQSSYLEITGEPFNPKKPFVVSVNKMRGPSSNQPSKIGEHQLELIDHVFTNGTKSKIVTSVALNSKELVPTAPLLYKSKEGEAELNLYPSSNMPSDHLPVVVDISLETHTHVSLLHFTQL

Organism: NCBI:txid49249

Foldseek 3Di:
DKEKEKEWEADADQDVVSQLRLVCQQFAQPDDIDMWIWMDDVPDTDTDPDDPPFDPRHNLRSLQVQLPDPVYKYKYKYQSSDALPRPFDDHPPDPDTDTPLLCNCVRRVWAWPCCLAQQAPSSRHGSDPQWFQWAQFAAQDDPPDPCNVCHVRRHRGDRITMTIHPKRKDWDQWDQDPVSDTQGATTDGHSDSPDPSVVPAPDDPRRPDRGGHGDMDIDDDDPPPPPPPPDDDD

pLDDT: mean 82.57, std 13.59, range [32.66, 96.69]

InterPro domains:
  IPR036691 Endonuclease/exonuclease/phosphatase superfamily [G3DSA:3.60.10.10] (1-226)
  IPR036691 Endonuclease/exonuclease/phosphatase superfamily [SSF56219] (2-218)